Protein AF-A0A2D4ELE8-F1 (afdb_monomer_lite)

Secondary structure (DSSP, 8-state):
----PPPPP----------------------------TTTTTTGGG----PPP------------------------S---------------------------SSSSTTS----------PPPEEEE-GGGTTTEEEEEEEEEETTEEEEEEEEEE-SSS-B---EEEEPPBTT--EESS-----S-B-TT-EEEEEEEEES-S-B---SSTTEEEEEEE-SS-EEEEEEEPPGGGG--TT-

pLDDT: mean 73.47, std 23.77, range [30.75, 98.69]

Organism: Micrurus corallinus (NCBI:txid54390)

Foldseek 3Di:
DDDDDDDDDDDDDDDDDDDDDDDDDDDDDDDDDDDPPPPPVVVVVVVPDDDDDDDDDDDDDPDDDPDDDDDDDDDPPDPDDDDDDDDDDDDDDDDDDDDDDDDPPPPVVVPPDPPPPPPFDWDDWDWFDDCVQPVQWTKIWTWTADPNWTWIKIKIFRQHQDWKADKFKFKDAAAQQKTFPDTFDDPDTAHHGGMDIGITTIDRNHHHDQDVVRQKIWMWIDIPPGIDIGIDGHDPVSVDDPVD

Sequence (244 aa):
VVHKSLPPRTGSSESAES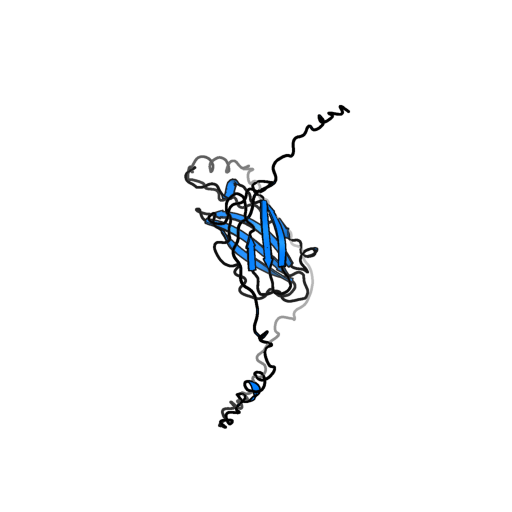PDAVSAGVPPSEQPAVIPTQGDLLGDLLNLDLGPPVSSPPIATSSVQMGAVDLLGGGLDSLMGGPSFAAPSAVMPSNLGGPVSGGLGDLFELAGGVSNLSVSHVAPKTVWLPAVKAKGLEISGTFSRRAGSLSMDITLSNKALQVMSDFAIQFNRNSFGLAPAAPLQVHTPLAPNQNVEISLPLNTVGSVMKMDPLNNLQVAVKNNIDVFYFSTLYPVYILFVEDG

Radius of gyration: 39.71 Å; chains: 1; bounding box: 105×74×115 Å

Structure (mmCIF, N/CA/C/O backbone):
data_AF-A0A2D4ELE8-F1
#
_entry.id   AF-A0A2D4ELE8-F1
#
loop_
_atom_site.group_PDB
_atom_site.id
_atom_site.type_symbol
_atom_site.label_atom_id
_atom_site.label_alt_id
_atom_site.label_comp_id
_atom_site.label_asym_id
_atom_site.label_entity_id
_atom_site.label_seq_id
_atom_site.pdbx_PDB_ins_code
_atom_site.Cartn_x
_atom_site.Cartn_y
_atom_site.Cartn_z
_atom_site.occupancy
_atom_site.B_iso_or_equiv
_atom_site.auth_seq_id
_atom_site.auth_comp_id
_atom_site.auth_asym_id
_atom_site.auth_atom_id
_atom_site.pdbx_PDB_model_num
ATOM 1 N N . VAL A 1 1 ? -1.221 36.815 -28.711 1.00 48.50 1 VAL A N 1
ATOM 2 C CA . VAL A 1 1 ? -2.461 36.037 -28.925 1.00 48.50 1 VAL A CA 1
ATOM 3 C C . VAL A 1 1 ? -2.670 35.917 -30.425 1.00 48.50 1 VAL A C 1
ATOM 5 O O . VAL A 1 1 ? -2.991 36.908 -31.063 1.00 48.50 1 VAL A O 1
ATOM 8 N N . VAL A 1 2 ? -2.356 34.759 -31.007 1.00 47.28 2 VAL A N 1
ATOM 9 C CA . VAL A 1 2 ? -2.495 34.512 -32.451 1.00 47.28 2 VAL A CA 1
ATOM 10 C C . VAL A 1 2 ? -3.728 33.634 -32.634 1.00 47.28 2 VAL A C 1
ATOM 12 O O . VAL A 1 2 ? -3.708 32.455 -32.290 1.00 47.28 2 VAL A O 1
ATOM 15 N N . HIS A 1 3 ? -4.820 34.237 -33.103 1.00 57.84 3 HIS A N 1
ATOM 16 C CA . HIS A 1 3 ? -6.072 33.547 -33.403 1.00 57.84 3 HIS A CA 1
ATOM 17 C C . HIS A 1 3 ? -5.910 32.780 -34.717 1.00 57.84 3 HIS A C 1
ATOM 19 O O . HIS A 1 3 ? -5.848 33.377 -35.789 1.00 57.84 3 HIS A O 1
ATOM 25 N N . LYS A 1 4 ? -5.818 31.453 -34.633 1.00 64.69 4 LYS A N 1
ATOM 26 C CA . LYS A 1 4 ? -5.796 30.569 -35.799 1.00 64.69 4 LYS A CA 1
ATOM 27 C C . LYS A 1 4 ? -7.236 30.157 -36.105 1.00 64.69 4 LYS A C 1
ATOM 29 O O . LYS A 1 4 ? -7.806 29.339 -35.389 1.00 64.69 4 LYS A O 1
ATOM 34 N N . SER A 1 5 ? -7.841 30.803 -37.101 1.00 69.31 5 SER A N 1
ATOM 35 C CA . SER A 1 5 ? -9.194 30.495 -37.568 1.00 69.31 5 SER A CA 1
ATOM 36 C C . SER A 1 5 ? -9.211 29.221 -38.421 1.00 69.31 5 SER A C 1
ATOM 38 O O . SER A 1 5 ? -8.249 28.899 -39.120 1.00 69.31 5 SER A O 1
ATOM 40 N N . LEU A 1 6 ? -10.316 28.481 -38.321 1.00 67.56 6 LEU A N 1
ATOM 41 C CA . LEU A 1 6 ? -10.626 27.288 -39.112 1.00 67.56 6 LEU A CA 1
ATOM 42 C C . LEU A 1 6 ? -11.185 27.687 -40.495 1.00 67.56 6 LEU A C 1
ATOM 44 O O . LEU A 1 6 ? -11.916 28.679 -40.570 1.00 67.56 6 LEU A O 1
ATOM 48 N N . PRO A 1 7 ? -10.931 26.918 -41.571 1.00 71.06 7 PRO A N 1
ATOM 49 C CA . PRO A 1 7 ? -11.615 27.104 -42.852 1.00 71.06 7 PRO A CA 1
ATOM 50 C C . PRO A 1 7 ? -13.075 26.594 -42.826 1.00 71.06 7 PRO A C 1
ATOM 52 O O . PRO A 1 7 ? -13.365 25.614 -42.132 1.00 71.06 7 PRO A O 1
ATOM 55 N N . PRO A 1 8 ? -13.993 27.214 -43.597 1.00 51.78 8 PRO A N 1
ATOM 56 C CA . PRO A 1 8 ? -15.399 26.821 -43.699 1.00 51.78 8 PRO A CA 1
ATOM 57 C C . PRO A 1 8 ? -15.651 25.648 -44.668 1.00 51.78 8 PRO A C 1
ATOM 59 O O . PRO A 1 8 ? -14.835 25.321 -45.525 1.00 51.78 8 PRO A O 1
ATOM 62 N N . ARG A 1 9 ? -16.824 25.027 -44.494 1.00 62.75 9 ARG A N 1
ATOM 63 C CA . ARG A 1 9 ? -17.329 23.804 -45.146 1.00 62.75 9 ARG A CA 1
ATOM 64 C C . ARG A 1 9 ? -17.823 24.052 -46.579 1.00 62.75 9 ARG A C 1
ATOM 66 O O . ARG A 1 9 ? -18.545 25.015 -46.807 1.00 62.75 9 ARG A O 1
ATOM 73 N N . THR A 1 10 ? -17.604 23.080 -47.461 1.00 48.38 10 THR A N 1
ATOM 74 C CA . THR A 1 10 ? -18.471 22.695 -48.596 1.00 48.38 10 THR A CA 1
ATOM 75 C C . THR A 1 10 ? -18.370 21.157 -48.669 1.00 48.38 10 THR A C 1
ATOM 77 O O . THR A 1 10 ? -17.287 20.617 -48.491 1.00 48.38 10 THR A O 1
ATOM 80 N N . GLY A 1 11 ? -19.399 20.314 -48.749 1.00 42.88 11 GLY A N 1
ATOM 81 C CA . GLY A 1 11 ? -20.777 20.442 -49.204 1.00 42.88 11 GLY A CA 1
ATOM 82 C C . GLY A 1 11 ? -20.957 19.417 -50.327 1.00 42.88 11 GLY A C 1
ATOM 83 O O . GLY A 1 11 ? -20.438 19.668 -51.406 1.00 42.88 11 GLY A O 1
ATOM 84 N N . SER A 1 12 ? -21.601 18.271 -50.061 1.00 42.22 12 SER A N 1
ATOM 85 C CA . SER A 1 12 ? -22.357 17.449 -51.034 1.00 42.22 12 SER A CA 1
ATOM 86 C C . SER A 1 12 ? -22.970 16.228 -50.340 1.00 42.22 12 SER A C 1
ATOM 88 O O . SER A 1 12 ? -22.308 15.229 -50.068 1.00 42.22 12 SER A O 1
ATOM 90 N N . SER A 1 13 ? -24.250 16.366 -50.022 1.00 48.88 13 SER A N 1
ATOM 91 C CA . SER A 1 13 ? -25.215 15.308 -49.752 1.00 48.88 13 SER A CA 1
ATOM 92 C C . SER A 1 13 ? -25.947 14.995 -51.055 1.00 48.88 13 SER A C 1
ATOM 94 O O . SER A 1 13 ? -26.624 15.887 -51.550 1.00 48.88 13 SER A O 1
ATOM 96 N N . GLU A 1 14 ? -25.854 13.775 -51.584 1.00 48.62 14 GLU A N 1
ATOM 97 C CA . GLU A 1 14 ? -26.868 13.212 -52.491 1.00 48.62 14 GLU A CA 1
ATOM 98 C C . GLU A 1 14 ? -26.604 11.719 -52.724 1.00 48.62 14 GLU A C 1
ATOM 100 O O . GLU A 1 14 ? -25.592 11.349 -53.315 1.00 48.62 14 GLU A O 1
ATOM 105 N N . SER A 1 15 ? -27.491 10.869 -52.199 1.00 44.53 15 SER A N 1
ATOM 106 C CA . SER A 1 15 ? -28.030 9.655 -52.839 1.00 44.53 15 SER A CA 1
ATOM 107 C C . SER A 1 15 ? -28.860 8.900 -51.802 1.00 44.53 15 SER A C 1
ATOM 109 O O . SER A 1 15 ? -28.343 8.150 -50.974 1.00 44.53 15 SER A O 1
ATOM 111 N N . ALA A 1 16 ? -30.161 9.169 -51.832 1.00 43.44 16 ALA A N 1
ATOM 112 C CA . ALA A 1 16 ? -31.187 8.264 -51.349 1.00 43.44 16 ALA A CA 1
ATOM 113 C C . ALA A 1 16 ? -31.660 7.385 -52.521 1.00 43.44 16 ALA A C 1
ATOM 115 O O . ALA A 1 16 ? -31.485 7.758 -53.677 1.00 43.44 16 ALA A O 1
ATOM 116 N N . GLU A 1 17 ? -32.335 6.291 -52.160 1.00 39.66 17 GLU A N 1
ATOM 117 C CA . GLU A 1 17 ? -33.334 5.566 -52.962 1.00 39.66 17 GLU A CA 1
ATOM 118 C C . GLU A 1 17 ? -32.861 4.357 -53.790 1.00 39.66 17 GLU A C 1
ATOM 120 O O . GLU A 1 17 ? -32.400 4.463 -54.922 1.00 39.66 17 GLU A O 1
ATOM 125 N N . SER A 1 18 ? -33.068 3.161 -53.223 1.00 35.75 18 SER A N 1
ATOM 126 C CA . SER A 1 18 ? -34.069 2.206 -53.742 1.00 35.75 18 SER A CA 1
ATOM 127 C C . SER A 1 18 ? -34.255 1.009 -52.792 1.00 35.75 18 SER A C 1
ATOM 129 O O . SER A 1 18 ? -33.330 0.214 -52.613 1.00 35.75 18 SER A O 1
ATOM 131 N N . PRO A 1 19 ? -35.449 0.847 -52.199 1.00 58.03 19 PRO A N 1
ATOM 132 C CA . PRO A 1 19 ? -36.064 -0.439 -51.896 1.00 58.03 19 PRO A CA 1
ATOM 133 C C . PRO A 1 19 ? -37.184 -0.771 -52.913 1.00 58.03 19 PRO A C 1
ATOM 135 O O . PRO A 1 19 ? -37.487 0.035 -53.787 1.00 58.03 19 PRO A O 1
ATOM 138 N N . ASP A 1 20 ? -37.793 -1.948 -52.728 1.00 43.78 20 ASP A N 1
ATOM 139 C CA . ASP A 1 20 ? -39.073 -2.457 -53.269 1.00 43.78 20 ASP A CA 1
ATOM 140 C C . ASP A 1 20 ? -39.100 -3.401 -54.491 1.00 43.78 20 ASP A C 1
ATOM 142 O O . ASP A 1 20 ? -38.726 -3.044 -55.605 1.00 43.78 20 ASP A O 1
ATOM 146 N N . ALA A 1 21 ? -39.638 -4.615 -54.262 1.00 39.81 21 ALA A N 1
ATOM 147 C CA . ALA A 1 21 ? -40.971 -5.050 -54.741 1.00 39.81 21 ALA A CA 1
ATOM 148 C C . ALA A 1 21 ? -41.226 -6.540 -54.350 1.00 39.81 21 ALA A C 1
ATOM 150 O O . ALA A 1 21 ? -40.535 -7.429 -54.838 1.00 39.81 21 ALA A O 1
ATOM 151 N N . VAL A 1 22 ? -41.995 -6.850 -53.291 1.00 37.84 22 VAL A N 1
ATOM 152 C CA . VAL A 1 22 ? -43.458 -7.140 -53.173 1.00 37.84 22 VAL A CA 1
ATOM 153 C C . VAL A 1 22 ? -43.968 -8.531 -53.614 1.00 37.84 22 VAL A C 1
ATOM 155 O O . VAL A 1 22 ? -43.832 -8.916 -54.768 1.00 37.84 22 VAL A O 1
ATOM 158 N N . SER A 1 23 ? -44.660 -9.231 -52.695 1.00 36.75 23 SER A N 1
ATOM 159 C CA . SER A 1 23 ? -46.064 -9.720 -52.813 1.00 36.75 23 SER A CA 1
ATOM 160 C C . SER A 1 23 ? -46.453 -10.440 -51.497 1.00 36.75 23 SER A C 1
ATOM 162 O O . SER A 1 23 ? -45.784 -11.394 -51.119 1.00 36.75 23 SER A O 1
ATOM 164 N N . ALA A 1 24 ? -47.298 -9.890 -50.613 1.00 38.16 24 ALA A N 1
ATOM 165 C CA . ALA A 1 24 ? -48.772 -9.785 -50.612 1.00 38.16 24 ALA A CA 1
ATOM 166 C C . ALA A 1 24 ? -49.479 -10.940 -49.853 1.00 38.16 24 ALA A C 1
ATOM 168 O O . ALA A 1 24 ? -49.415 -12.091 -50.272 1.00 38.16 24 ALA A O 1
ATOM 169 N N . GLY A 1 25 ? -50.207 -10.602 -48.770 1.00 30.75 25 GLY A N 1
ATOM 170 C CA . GLY A 1 25 ? -51.213 -11.465 -48.115 1.00 30.75 25 GLY A CA 1
ATOM 171 C C . GLY A 1 25 ? -51.348 -11.308 -46.584 1.00 30.75 25 GLY A C 1
ATOM 172 O O . GLY A 1 25 ? -50.526 -11.822 -45.841 1.00 30.75 25 GLY A O 1
ATOM 173 N N . VAL A 1 26 ? -52.405 -10.624 -46.125 1.00 33.16 26 VAL A N 1
ATOM 174 C CA . VAL A 1 26 ? -52.905 -10.407 -44.727 1.00 33.16 26 VAL A CA 1
ATOM 175 C C . VAL A 1 26 ? -54.057 -11.448 -44.478 1.00 33.16 26 VAL A C 1
ATOM 177 O O . VAL A 1 26 ? -54.517 -11.966 -45.499 1.00 33.16 26 VAL A O 1
ATOM 180 N N . PRO A 1 27 ? -54.646 -11.751 -43.275 1.00 47.12 27 PRO A N 1
ATOM 181 C CA . PRO A 1 27 ? -54.515 -11.137 -41.942 1.00 47.12 27 PRO A CA 1
ATOM 182 C C . PRO A 1 27 ? -54.590 -12.172 -40.742 1.00 47.12 27 PRO A C 1
ATOM 184 O O . PRO A 1 27 ? -54.139 -13.295 -40.952 1.00 47.12 27 PRO A O 1
ATOM 187 N N . PRO A 1 28 ? -55.029 -11.869 -39.482 1.00 55.06 28 PRO A N 1
ATOM 188 C CA . PRO A 1 28 ? -54.344 -12.319 -38.251 1.00 55.06 28 PRO A CA 1
ATOM 189 C C . PRO A 1 28 ? -55.156 -13.285 -37.347 1.00 55.06 28 PRO A C 1
ATOM 191 O O . PRO A 1 28 ? -56.377 -13.365 -37.447 1.00 55.06 28 PRO A O 1
ATOM 194 N N . SER A 1 29 ? -54.505 -13.951 -36.381 1.00 35.88 29 SER A N 1
ATOM 195 C CA . SER A 1 29 ? -55.206 -14.614 -35.262 1.00 35.88 29 SER A CA 1
ATOM 196 C C . SER A 1 29 ? -54.331 -14.817 -34.009 1.00 35.88 29 SER A C 1
ATOM 198 O O . SER A 1 29 ? -53.361 -15.566 -34.037 1.00 35.88 29 SER A O 1
ATOM 200 N N . GLU A 1 30 ? -54.736 -14.125 -32.938 1.00 37.88 30 GLU A N 1
ATOM 201 C CA . GLU A 1 30 ? -54.833 -14.542 -31.522 1.00 37.88 30 GLU A CA 1
ATOM 202 C C . GLU A 1 30 ? -53.649 -15.128 -30.698 1.00 37.88 30 GLU A C 1
ATOM 204 O O . GLU A 1 30 ? -53.264 -16.280 -30.853 1.00 37.88 30 GLU A O 1
ATOM 209 N N . GLN A 1 31 ? -53.293 -14.346 -29.650 1.00 39.34 31 GLN A N 1
ATOM 210 C CA . GLN A 1 31 ? -53.084 -14.718 -28.220 1.00 39.34 31 GLN A CA 1
ATOM 211 C C . GLN A 1 31 ? -51.740 -15.328 -27.723 1.00 39.34 31 GLN A C 1
ATOM 213 O O . GLN A 1 31 ? -51.038 -15.995 -28.470 1.00 39.34 31 GLN A O 1
ATOM 218 N N . PRO A 1 32 ? -51.396 -15.194 -26.414 1.00 49.94 32 PRO A N 1
ATOM 219 C CA . PRO A 1 32 ? -51.243 -13.952 -25.641 1.00 49.94 32 PRO A CA 1
ATOM 220 C C . PRO A 1 32 ? -49.951 -13.923 -24.775 1.00 49.94 32 PRO A C 1
ATOM 222 O O . PRO A 1 32 ? -49.261 -14.920 -24.578 1.00 49.94 32 PRO A O 1
ATOM 225 N N . ALA A 1 33 ? -49.654 -12.749 -24.209 1.00 48.28 33 ALA A N 1
ATOM 226 C CA . ALA A 1 33 ? -48.603 -12.5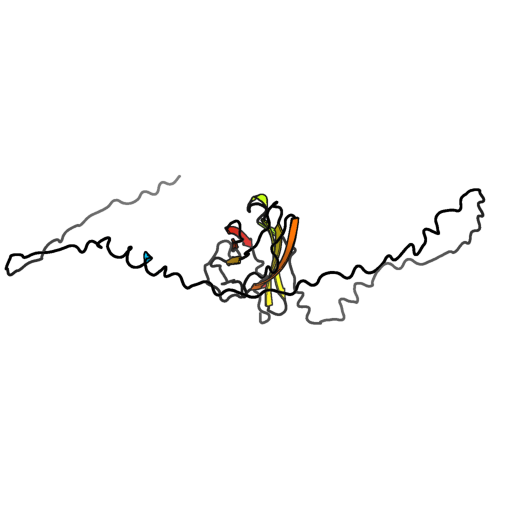18 -23.218 1.00 48.28 33 ALA A CA 1
ATOM 227 C C . ALA A 1 33 ? -48.714 -13.467 -22.006 1.00 48.28 33 ALA A C 1
ATOM 229 O O . ALA A 1 33 ? -49.738 -13.498 -21.322 1.00 48.28 33 ALA A O 1
ATOM 230 N N . VAL A 1 34 ? -47.637 -14.201 -21.710 1.00 45.75 34 VAL A N 1
ATOM 231 C CA . VAL A 1 34 ? -47.550 -15.069 -20.528 1.00 45.75 34 VAL A CA 1
ATOM 232 C C . VAL A 1 34 ? -47.150 -14.221 -19.323 1.00 45.75 34 VAL A C 1
ATOM 234 O O . VAL A 1 34 ? -45.979 -13.986 -19.036 1.00 45.75 34 VAL A O 1
ATOM 237 N N . ILE A 1 35 ? -48.176 -13.724 -18.643 1.00 54.28 35 ILE A N 1
ATOM 238 C CA . ILE A 1 35 ? -48.123 -13.223 -17.271 1.00 54.28 35 ILE A CA 1
ATOM 239 C C . ILE A 1 35 ? -47.762 -14.417 -16.366 1.00 54.28 35 ILE A C 1
ATOM 241 O O . ILE A 1 35 ? -48.475 -15.421 -16.427 1.00 54.28 35 ILE A O 1
ATOM 245 N N . PRO A 1 36 ? -46.717 -14.364 -15.516 1.00 45.84 36 PRO A N 1
ATOM 246 C CA . PRO A 1 36 ? -46.538 -15.378 -14.486 1.00 45.84 36 PRO A CA 1
ATOM 247 C C . PRO A 1 36 ? -47.704 -15.278 -13.496 1.00 45.84 36 PRO A C 1
ATOM 249 O O . PRO A 1 36 ? -47.854 -14.302 -12.760 1.00 45.84 36 PRO A O 1
ATOM 252 N N . THR A 1 37 ? -48.571 -16.284 -13.524 1.00 52.69 37 THR A N 1
ATOM 253 C CA . THR A 1 37 ? -49.661 -16.467 -12.570 1.00 52.69 37 THR A CA 1
ATOM 254 C C . THR A 1 37 ? -49.082 -16.648 -11.169 1.00 52.69 37 THR A C 1
ATOM 256 O O . THR A 1 37 ? -48.261 -17.539 -10.953 1.00 52.69 37 THR A O 1
ATOM 259 N N . GLN A 1 38 ? -49.525 -15.823 -10.216 1.00 55.62 38 GLN A N 1
ATOM 260 C CA . GLN A 1 38 ? -49.227 -15.896 -8.777 1.00 55.62 38 GLN A CA 1
ATOM 261 C C . GLN A 1 38 ? -49.819 -17.162 -8.113 1.00 55.62 38 GLN A C 1
ATOM 263 O O . GLN A 1 38 ? -50.612 -17.075 -7.181 1.00 55.62 38 GLN A O 1
ATOM 268 N N . GLY A 1 39 ? -49.458 -18.344 -8.609 1.00 58.44 39 GLY A N 1
ATOM 269 C CA . GLY A 1 39 ? -49.900 -19.642 -8.089 1.00 58.44 39 GLY A CA 1
ATOM 270 C C . GLY A 1 39 ? -48.772 -20.524 -7.553 1.00 58.44 39 GLY A C 1
ATOM 271 O O . GLY A 1 39 ? -49.055 -21.484 -6.848 1.00 58.44 39 GLY A O 1
ATOM 272 N N . ASP A 1 40 ? -47.510 -20.188 -7.830 1.00 56.00 40 ASP A N 1
ATOM 273 C CA . ASP A 1 40 ? -46.367 -21.082 -7.567 1.00 56.00 40 ASP A CA 1
ATOM 274 C C . ASP A 1 40 ? -45.652 -20.817 -6.226 1.00 56.00 40 ASP A C 1
ATOM 276 O O . ASP A 1 40 ? -44.754 -21.543 -5.820 1.00 56.00 40 ASP A O 1
ATOM 280 N N . LEU A 1 41 ? -46.073 -19.787 -5.484 1.00 59.50 41 LEU A N 1
ATOM 281 C CA . LEU A 1 41 ? -45.493 -19.422 -4.180 1.00 59.50 41 LEU A CA 1
ATOM 282 C C . LEU A 1 41 ? -46.182 -20.103 -2.985 1.00 59.50 41 LEU A C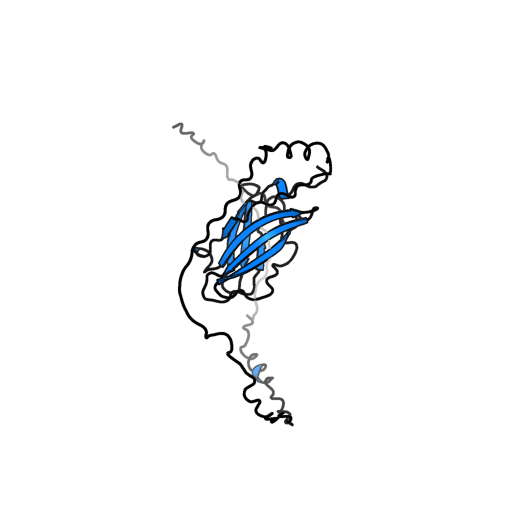 1
ATOM 284 O O . LEU A 1 41 ? -45.732 -19.959 -1.853 1.00 59.50 41 LEU A O 1
ATOM 288 N N . LEU A 1 42 ? -47.274 -20.838 -3.216 1.00 55.88 42 LEU A N 1
ATOM 289 C CA . LEU A 1 42 ? -47.981 -21.594 -2.172 1.00 55.88 42 LEU A CA 1
ATOM 290 C C . LEU A 1 42 ? -47.611 -23.085 -2.160 1.00 55.88 42 LEU A C 1
ATOM 292 O O . LEU A 1 42 ? -47.902 -23.768 -1.183 1.00 55.88 42 LEU A O 1
ATOM 296 N N . GLY A 1 43 ? -46.947 -23.578 -3.212 1.00 57.88 43 GLY A N 1
ATOM 297 C CA . GLY A 1 43 ? -46.392 -24.935 -3.263 1.00 57.88 43 GLY A CA 1
ATOM 298 C C . GLY A 1 43 ? -45.064 -25.070 -2.511 1.00 57.88 43 GLY A C 1
ATOM 299 O O . GLY A 1 43 ? -44.800 -26.114 -1.924 1.00 57.88 43 GLY A O 1
ATOM 300 N N . ASP A 1 44 ? -44.270 -23.997 -2.452 1.00 57.94 44 ASP A N 1
ATOM 301 C CA . ASP A 1 44 ? -42.960 -23.991 -1.781 1.00 57.94 44 ASP A CA 1
ATOM 302 C C . ASP A 1 44 ? -43.069 -23.834 -0.247 1.00 57.94 44 ASP A C 1
ATOM 304 O O . ASP A 1 44 ? -42.212 -24.276 0.512 1.00 57.94 44 ASP A O 1
ATOM 308 N N . LEU A 1 45 ? -44.186 -23.286 0.247 1.00 56.84 45 LEU A N 1
ATOM 309 C CA . LEU A 1 45 ? -44.454 -23.117 1.684 1.00 56.84 45 LEU A CA 1
ATOM 310 C C . LEU A 1 45 ? -45.029 -24.371 2.369 1.00 56.84 45 LEU A C 1
ATOM 312 O O . LEU A 1 45 ? -45.152 -24.394 3.592 1.00 56.84 45 LEU A O 1
ATOM 316 N N . LEU A 1 46 ? -45.366 -25.415 1.605 1.00 56.84 46 LEU A N 1
ATOM 317 C CA . LEU A 1 46 ? -45.839 -26.708 2.120 1.00 56.84 46 LEU A CA 1
ATOM 318 C C . LEU A 1 46 ? -44.746 -27.782 2.145 1.00 56.84 46 LEU A C 1
ATOM 320 O O . LEU A 1 46 ? -44.974 -28.866 2.671 1.00 56.84 46 LEU A O 1
ATOM 324 N N . ASN A 1 47 ? -43.547 -27.457 1.652 1.00 56.09 47 ASN A N 1
ATOM 325 C CA . ASN A 1 47 ? -42.348 -28.266 1.858 1.00 56.09 47 ASN A CA 1
ATOM 326 C C . ASN A 1 47 ? -41.569 -27.848 3.119 1.00 56.09 47 ASN A C 1
ATOM 328 O O . ASN A 1 47 ? -40.485 -28.361 3.392 1.00 56.09 47 ASN A O 1
ATOM 332 N N . LEU A 1 48 ? -42.166 -26.968 3.933 1.00 58.25 48 LEU A N 1
ATOM 333 C CA . LEU A 1 48 ? -41.831 -26.773 5.340 1.00 58.25 48 LEU A CA 1
ATOM 334 C C . LEU A 1 48 ? -42.428 -27.919 6.181 1.00 58.25 48 LEU A C 1
ATOM 336 O O . LEU A 1 48 ? -43.094 -27.688 7.191 1.00 58.25 48 LEU A O 1
ATOM 340 N N . ASP A 1 49 ? -42.241 -29.158 5.715 1.00 52.66 49 ASP A N 1
ATOM 341 C CA . ASP A 1 49 ? -42.689 -30.343 6.430 1.00 52.66 49 ASP A CA 1
ATOM 342 C C . ASP A 1 49 ? -41.745 -30.623 7.598 1.00 52.66 49 ASP A C 1
ATOM 344 O O . ASP A 1 49 ? -40.520 -30.742 7.488 1.00 52.66 49 ASP A O 1
ATOM 348 N N . LEU A 1 50 ? -42.388 -30.644 8.751 1.00 57.62 50 LEU A N 1
ATOM 349 C CA . LEU A 1 50 ? -41.855 -30.678 10.089 1.00 57.62 50 LEU A CA 1
ATOM 350 C C . LEU A 1 50 ? -41.460 -32.117 10.412 1.00 57.62 50 LEU A C 1
ATOM 352 O O . LEU A 1 50 ? -42.264 -32.908 10.904 1.00 57.62 50 LEU A O 1
ATOM 356 N N . GLY A 1 51 ? -40.191 -32.447 10.178 1.00 49.59 51 GLY A N 1
ATOM 357 C CA . GLY A 1 51 ? -39.599 -33.665 10.721 1.00 49.59 51 GLY A CA 1
ATOM 358 C C . GLY A 1 51 ? -39.664 -33.661 12.262 1.00 49.59 51 GLY A C 1
ATOM 359 O O . GLY A 1 51 ? -39.332 -32.647 12.882 1.00 49.59 51 GLY A O 1
ATOM 360 N N . PRO A 1 52 ? -40.095 -34.760 12.907 1.00 56.88 52 PRO A N 1
ATOM 361 C CA . PRO A 1 52 ? -40.295 -34.809 14.354 1.00 56.88 52 PRO A CA 1
ATOM 362 C C . PRO A 1 52 ? -38.978 -34.655 15.141 1.00 56.88 52 PRO A C 1
ATOM 364 O O . PRO A 1 52 ? -37.917 -35.072 14.667 1.00 56.88 52 PRO A O 1
ATOM 367 N N . PRO A 1 53 ? -39.025 -34.110 16.375 1.00 48.16 53 PRO A N 1
ATOM 368 C CA . PRO A 1 53 ? -37.848 -33.974 17.221 1.00 48.16 53 PRO A CA 1
ATOM 369 C C . PRO A 1 53 ? -37.422 -35.351 17.735 1.00 48.16 53 PRO A C 1
ATOM 371 O O . PRO A 1 53 ? -38.160 -36.013 18.468 1.00 48.16 53 PRO A O 1
ATOM 374 N N . VAL A 1 54 ? -36.208 -35.783 17.394 1.00 52.69 54 VAL A N 1
ATOM 375 C CA . VAL A 1 54 ? -35.591 -36.926 18.072 1.00 52.69 54 VAL A CA 1
ATOM 376 C C . VAL A 1 54 ? -35.058 -36.470 19.426 1.00 52.69 54 VAL A C 1
ATOM 378 O O . VAL A 1 54 ? -34.176 -35.623 19.544 1.00 52.69 54 VAL A O 1
ATOM 381 N N . SER A 1 55 ? -35.685 -37.016 20.459 1.00 41.41 55 SER A N 1
ATOM 382 C CA . SER A 1 55 ? -35.421 -36.763 21.865 1.00 41.41 55 SER A CA 1
ATOM 383 C C . SER A 1 55 ? -34.370 -37.737 22.414 1.00 41.41 55 SER A C 1
ATOM 385 O O . SER A 1 55 ? -34.531 -38.949 22.280 1.00 41.41 55 SER A O 1
ATOM 387 N N . SER A 1 56 ? -33.403 -37.174 23.155 1.00 42.81 56 SER A N 1
ATOM 388 C CA . SER A 1 56 ? -32.671 -37.742 24.314 1.00 42.81 56 SER A CA 1
ATOM 389 C C . SER A 1 56 ? -31.528 -38.761 24.078 1.00 42.81 56 SER A C 1
ATOM 391 O O . SER A 1 56 ? -31.530 -39.426 23.045 1.00 42.81 56 SER A O 1
ATOM 393 N N . PRO A 1 57 ? -30.565 -38.937 25.027 1.00 51.47 57 PRO A N 1
ATOM 394 C CA . PRO A 1 57 ? -30.491 -38.404 26.403 1.00 51.47 57 PRO A CA 1
ATOM 395 C C . PRO A 1 57 ? -29.199 -37.622 26.789 1.00 51.47 57 PRO A C 1
ATOM 397 O O . PRO A 1 57 ? -28.218 -37.624 26.047 1.00 51.47 57 PRO A O 1
ATOM 400 N N . PRO A 1 58 ? -29.206 -36.940 27.961 1.00 53.69 58 PRO A N 1
ATOM 401 C CA . PRO A 1 58 ? -28.102 -36.138 28.509 1.00 53.69 58 PRO A CA 1
ATOM 402 C C . PRO A 1 58 ? -27.202 -36.935 29.486 1.00 53.69 58 PRO A C 1
ATOM 404 O O . PRO A 1 58 ? -27.467 -38.107 29.737 1.00 53.69 58 PRO A O 1
ATOM 407 N N . ILE A 1 59 ? -26.231 -36.233 30.110 1.00 39.78 59 ILE A N 1
ATOM 408 C CA . ILE A 1 59 ? -25.281 -36.626 31.192 1.00 39.78 59 ILE A CA 1
ATOM 409 C C . ILE A 1 59 ? -23.877 -36.921 30.608 1.00 39.78 59 ILE A C 1
ATOM 411 O O . ILE A 1 59 ? -23.708 -37.826 29.809 1.00 39.78 59 ILE A O 1
ATOM 415 N N . ALA A 1 60 ? -22.828 -36.139 30.894 1.00 41.81 60 ALA A N 1
ATOM 416 C CA . ALA A 1 60 ? -22.281 -35.955 32.234 1.00 41.81 60 ALA A CA 1
ATOM 417 C C . ALA A 1 60 ? -21.904 -34.509 32.591 1.00 41.81 60 ALA A C 1
ATOM 419 O O . ALA A 1 60 ? -21.081 -33.851 31.961 1.00 41.81 60 ALA A O 1
ATOM 420 N N . THR A 1 61 ? -22.485 -34.078 33.704 1.00 40.16 61 THR A N 1
ATOM 421 C CA . THR A 1 61 ? -21.950 -33.084 34.624 1.00 40.16 61 THR A CA 1
ATOM 422 C C . THR A 1 61 ? -20.726 -33.664 35.331 1.00 40.16 61 THR A C 1
ATOM 424 O O . THR A 1 61 ? -20.856 -34.626 36.088 1.00 40.16 61 THR A O 1
ATOM 427 N N . SER A 1 62 ? -19.555 -33.059 35.162 1.00 36.28 62 SER A N 1
ATOM 428 C CA . SER A 1 62 ? -18.459 -33.240 36.116 1.00 36.28 62 SER A CA 1
ATOM 429 C C . SER A 1 62 ? -18.683 -32.276 37.276 1.00 36.28 62 SER A C 1
ATOM 431 O O . SER A 1 62 ? -18.259 -31.123 37.250 1.00 36.28 62 SER A O 1
ATOM 433 N N . SER A 1 63 ? -19.426 -32.741 38.274 1.00 40.41 63 SER A N 1
ATOM 434 C CA . SER A 1 63 ? -19.535 -32.112 39.583 1.00 40.41 63 SER A CA 1
ATOM 435 C C . SER A 1 63 ? -18.277 -32.393 40.408 1.00 40.41 63 SER A C 1
ATOM 437 O O . SER A 1 63 ? -17.930 -33.550 40.607 1.00 40.41 63 SER A O 1
ATOM 439 N N . VAL A 1 64 ? -17.691 -31.320 40.945 1.00 47.03 64 VAL A N 1
ATOM 440 C CA . VAL A 1 64 ? -17.000 -31.240 42.244 1.00 47.03 64 VAL A CA 1
ATOM 441 C C . VAL A 1 64 ? -15.818 -32.195 42.471 1.00 47.03 64 VAL A C 1
ATOM 443 O O . VAL A 1 64 ? -15.989 -33.353 42.831 1.00 47.03 64 VAL A O 1
ATOM 446 N N . GLN A 1 65 ? -14.616 -31.618 42.537 1.00 40.84 65 GLN A N 1
ATOM 447 C CA . GLN A 1 65 ? -13.782 -31.869 43.710 1.00 40.84 65 GLN A CA 1
ATOM 448 C C . GLN A 1 65 ? -13.256 -30.544 44.263 1.00 40.84 65 GLN A C 1
ATOM 450 O O . GLN A 1 65 ? -12.321 -29.935 43.752 1.00 40.84 65 GLN A O 1
ATOM 455 N N . MET A 1 66 ? -13.927 -30.113 45.329 1.00 50.22 66 MET A N 1
ATOM 456 C CA . MET A 1 66 ? -13.419 -29.202 46.341 1.00 50.22 66 MET A CA 1
ATOM 457 C C . MET A 1 66 ? -12.160 -29.850 46.937 1.00 50.22 66 MET A C 1
ATOM 459 O O . MET A 1 66 ? -12.247 -30.729 47.793 1.00 50.22 66 MET A O 1
ATOM 463 N N . GLY A 1 67 ? -10.995 -29.492 46.404 1.00 44.94 67 GLY A N 1
ATOM 464 C CA . GLY A 1 67 ? -9.698 -29.811 46.983 1.00 44.94 67 GLY A CA 1
ATOM 465 C C . GLY A 1 67 ? -9.337 -28.733 47.993 1.00 44.94 67 GLY A C 1
ATOM 466 O O . GLY A 1 67 ? -9.339 -27.553 47.653 1.00 44.94 67 GLY A O 1
ATOM 467 N N . ALA A 1 68 ? -9.100 -29.167 49.227 1.00 50.78 68 ALA A N 1
ATOM 468 C CA . ALA A 1 68 ? -8.718 -28.374 50.383 1.00 50.78 68 ALA A CA 1
ATOM 469 C C . ALA A 1 68 ? -7.722 -27.247 50.040 1.00 50.78 68 ALA A C 1
ATOM 471 O O . ALA A 1 68 ? -6.786 -27.440 49.273 1.00 50.78 68 ALA A O 1
ATOM 472 N N . VAL A 1 69 ? -7.975 -26.022 50.501 1.00 56.78 69 VAL A N 1
ATOM 473 C CA . VAL A 1 69 ? -7.277 -25.473 51.676 1.00 56.78 69 VAL A CA 1
ATOM 474 C C . VAL A 1 69 ? -5.785 -25.826 51.639 1.00 56.78 69 VAL A C 1
ATOM 476 O O . VAL A 1 69 ? -5.377 -26.816 52.238 1.00 56.78 69 VAL A O 1
ATOM 479 N N . ASP A 1 70 ? -4.982 -25.006 50.959 1.00 62.94 70 ASP A N 1
ATOM 480 C CA . ASP A 1 70 ? -3.587 -24.842 51.356 1.00 62.94 70 ASP A CA 1
ATOM 481 C C . ASP A 1 70 ? -3.383 -23.418 51.858 1.00 62.94 70 ASP A C 1
ATOM 483 O O . ASP A 1 70 ? -3.836 -22.421 51.292 1.00 62.94 70 ASP A O 1
ATOM 487 N N . LEU A 1 71 ? -2.796 -23.401 53.034 1.00 57.28 71 LEU A N 1
ATOM 488 C CA . LEU A 1 71 ? -2.861 -22.416 54.075 1.00 57.28 71 LEU A CA 1
ATOM 489 C C . LEU A 1 71 ? -1.421 -21.960 54.262 1.00 57.28 71 LEU A C 1
ATOM 491 O O . LEU A 1 71 ? -0.610 -22.706 54.794 1.00 57.28 71 LEU A O 1
ATOM 495 N N . LEU A 1 72 ? -1.137 -20.709 53.903 1.00 61.50 72 LEU A N 1
ATOM 496 C CA . LEU A 1 72 ? -0.056 -19.940 54.528 1.00 61.50 72 LEU A CA 1
ATOM 497 C C . LEU A 1 72 ? 1.346 -20.585 54.428 1.00 61.50 72 LEU A C 1
ATOM 499 O O . LEU A 1 72 ? 1.941 -20.968 55.432 1.00 61.50 72 LEU A O 1
ATOM 503 N N . GLY A 1 73 ? 1.922 -20.616 53.226 1.00 55.09 73 GLY A N 1
ATOM 504 C CA . GLY A 1 73 ? 3.357 -20.853 53.032 1.00 55.09 73 GLY A CA 1
ATOM 505 C C . GLY A 1 73 ? 4.095 -19.526 52.861 1.00 55.09 73 GLY A C 1
ATOM 506 O O . GLY A 1 73 ? 3.991 -18.915 51.804 1.00 55.09 73 GLY A O 1
ATOM 507 N N . GLY A 1 74 ? 4.767 -19.065 53.921 1.00 58.72 74 GLY A N 1
ATOM 508 C CA . GLY A 1 74 ? 5.426 -17.757 54.052 1.00 58.72 74 GLY A CA 1
ATOM 509 C C . GLY A 1 74 ? 6.487 -17.399 52.995 1.00 58.72 74 GLY A C 1
ATOM 510 O O . GLY A 1 74 ? 6.821 -18.171 52.113 1.00 58.72 74 GLY A O 1
ATOM 511 N N . GLY A 1 75 ? 7.088 -16.216 53.024 1.00 57.41 75 GLY A N 1
ATOM 512 C CA . GLY A 1 75 ? 7.082 -15.195 54.050 1.00 57.41 75 GLY A CA 1
ATOM 513 C C . GLY A 1 75 ? 7.627 -13.889 53.479 1.00 57.41 75 GLY A C 1
ATOM 514 O O . GLY A 1 75 ? 8.507 -13.863 52.622 1.00 57.41 75 GLY A O 1
ATOM 515 N N . LEU A 1 76 ? 7.046 -12.804 53.976 1.00 58.94 76 LEU A N 1
ATOM 516 C CA . LEU A 1 76 ? 7.493 -11.425 53.824 1.00 58.94 76 LEU A CA 1
ATOM 517 C C . LEU A 1 76 ? 8.689 -11.174 54.758 1.00 58.94 76 LEU A C 1
ATOM 519 O O . LEU A 1 76 ? 8.542 -10.503 55.775 1.00 58.94 76 LEU A O 1
ATOM 523 N N . ASP A 1 77 ? 9.857 -11.728 54.436 1.00 63.94 77 ASP A N 1
ATOM 524 C CA . ASP A 1 77 ? 11.095 -11.505 55.196 1.00 63.94 77 ASP A CA 1
ATOM 525 C C . ASP A 1 77 ? 12.186 -10.931 54.287 1.00 63.94 77 ASP A C 1
ATOM 527 O O . ASP A 1 77 ? 12.873 -11.657 53.575 1.00 63.94 77 ASP A O 1
ATOM 531 N N . SER A 1 78 ? 12.266 -9.599 54.235 1.00 57.25 78 SER A N 1
ATOM 532 C CA . SER A 1 78 ? 13.500 -8.811 54.012 1.00 57.25 78 SER A CA 1
ATOM 533 C C . SER A 1 78 ? 13.193 -7.306 54.011 1.00 57.25 78 SER A C 1
ATOM 535 O O . SER A 1 78 ? 13.725 -6.535 53.214 1.00 57.25 78 SER A O 1
ATOM 537 N N . LEU A 1 79 ? 12.298 -6.865 54.900 1.00 53.12 79 LEU A N 1
ATOM 538 C CA . LEU A 1 79 ? 11.935 -5.455 55.035 1.00 53.12 79 LEU A CA 1
ATOM 539 C C . LEU A 1 79 ? 11.947 -5.014 56.503 1.00 53.12 79 LEU A C 1
ATOM 541 O O . LEU A 1 79 ? 10.931 -4.569 57.023 1.00 53.12 79 LEU A O 1
ATOM 545 N N . MET A 1 80 ? 13.092 -5.136 57.184 1.00 45.00 80 MET A N 1
ATOM 546 C CA . MET A 1 80 ? 13.353 -4.364 58.406 1.00 45.00 80 MET A CA 1
ATOM 547 C C . MET A 1 80 ? 14.833 -4.398 58.806 1.00 45.00 80 MET A C 1
ATOM 549 O O . MET A 1 80 ? 15.371 -5.448 59.136 1.00 45.00 80 MET A O 1
ATOM 553 N N . GLY A 1 81 ? 15.473 -3.232 58.853 1.00 42.06 81 GLY A N 1
ATOM 554 C CA . GLY A 1 81 ? 16.794 -3.075 59.462 1.00 42.06 81 GLY A CA 1
ATOM 555 C C . GLY A 1 81 ? 17.400 -1.708 59.165 1.00 42.06 81 GLY A C 1
ATOM 556 O O . GLY A 1 81 ? 18.259 -1.598 58.302 1.00 42.06 81 GLY A O 1
ATOM 557 N N . GLY A 1 82 ? 16.893 -0.661 59.826 1.00 41.38 82 GLY A N 1
ATOM 558 C CA . GLY A 1 82 ? 17.413 0.713 59.742 1.00 41.38 82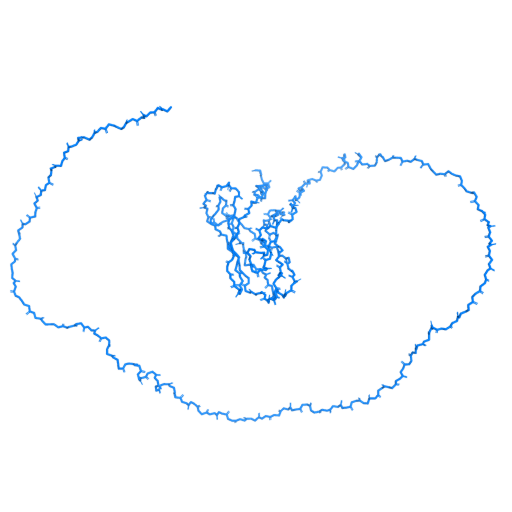 GLY A CA 1
ATOM 559 C C . GLY A 1 82 ? 18.761 0.917 60.469 1.00 41.38 82 GLY A C 1
ATOM 560 O O . GLY A 1 82 ? 19.544 -0.015 60.596 1.00 41.38 82 GLY A O 1
ATOM 561 N N . PRO A 1 83 ? 19.038 2.115 61.012 1.00 51.16 83 PRO A N 1
ATOM 562 C CA . PRO A 1 83 ? 19.578 3.236 60.244 1.00 51.16 83 PRO A CA 1
ATOM 563 C C . PRO A 1 83 ? 20.931 3.772 60.785 1.00 51.16 83 PRO A C 1
ATOM 565 O O . PRO A 1 83 ? 21.223 3.677 61.969 1.00 51.16 83 PRO A O 1
ATOM 568 N N . SER A 1 84 ? 21.642 4.509 59.917 1.00 42.16 84 SER A N 1
ATOM 569 C CA . SER A 1 84 ? 22.393 5.747 60.226 1.00 42.16 84 SER A CA 1
ATOM 570 C C . SER A 1 84 ? 23.884 5.726 60.672 1.00 42.16 84 SER A C 1
ATOM 572 O O . SER A 1 84 ? 24.311 4.940 61.509 1.00 42.16 84 SER A O 1
ATOM 574 N N . PHE A 1 85 ? 24.595 6.751 60.157 1.00 35.31 85 PHE A N 1
ATOM 575 C CA . PHE A 1 85 ? 25.831 7.440 60.611 1.00 35.31 85 PHE A CA 1
ATOM 576 C C . PHE A 1 85 ? 27.246 7.021 60.109 1.00 35.31 85 PHE A C 1
ATOM 578 O O . PHE A 1 85 ? 27.893 6.133 60.642 1.00 35.31 85 PHE A O 1
ATOM 585 N N . ALA A 1 86 ? 27.737 7.825 59.144 1.00 41.22 86 ALA A N 1
ATOM 586 C CA . ALA A 1 86 ? 29.035 8.535 59.061 1.00 41.22 86 ALA A CA 1
ATOM 587 C C . ALA A 1 86 ? 30.406 7.806 59.132 1.00 41.22 86 ALA A C 1
ATOM 589 O O . ALA A 1 86 ? 30.825 7.376 60.198 1.00 41.22 86 ALA A O 1
ATOM 590 N N . ALA A 1 87 ? 31.185 7.898 58.034 1.00 44.66 87 ALA A N 1
ATOM 591 C CA . ALA A 1 87 ? 32.597 8.354 57.980 1.00 44.66 87 ALA A CA 1
ATOM 592 C C . ALA A 1 87 ? 33.130 8.373 56.520 1.00 44.66 87 ALA A C 1
ATOM 594 O O . ALA A 1 87 ? 32.811 7.454 55.764 1.00 44.66 87 ALA A O 1
ATOM 595 N N . PRO A 1 88 ? 33.958 9.354 56.095 1.00 47.03 88 PRO A N 1
ATOM 596 C CA . PRO A 1 88 ? 34.701 9.281 54.839 1.00 47.03 88 PRO A CA 1
ATOM 597 C C . PRO A 1 88 ? 36.135 8.777 55.084 1.00 47.03 88 PRO A C 1
ATOM 599 O O . PRO A 1 88 ? 36.834 9.285 55.957 1.00 47.03 88 PRO A O 1
ATOM 602 N N . SER A 1 89 ? 36.613 7.839 54.264 1.00 37.59 89 SER A N 1
ATOM 603 C CA . SER A 1 89 ? 38.045 7.539 54.146 1.00 37.59 89 SER A CA 1
ATOM 604 C C . SER A 1 89 ? 38.478 7.705 52.698 1.00 37.59 89 SER A C 1
ATOM 606 O O . SER A 1 89 ? 38.118 6.920 51.824 1.00 37.59 89 SER A O 1
ATOM 608 N N . ALA A 1 90 ? 39.255 8.760 52.467 1.00 46.59 90 ALA A N 1
ATOM 609 C CA . ALA A 1 90 ? 39.999 8.993 51.246 1.00 46.59 90 ALA A CA 1
ATOM 610 C C . ALA A 1 90 ? 41.283 8.154 51.258 1.00 46.59 90 ALA A C 1
ATOM 612 O O . ALA A 1 90 ? 42.097 8.288 52.169 1.00 46.59 90 ALA A O 1
ATOM 613 N N . VAL A 1 91 ? 41.485 7.351 50.215 1.00 39.72 91 VAL A N 1
ATOM 614 C CA . VAL A 1 91 ? 42.799 6.854 49.793 1.00 39.72 91 VAL A CA 1
ATOM 615 C C . VAL A 1 91 ? 42.832 6.840 48.264 1.00 39.72 91 VAL A C 1
ATOM 617 O O . VAL A 1 91 ? 42.039 6.167 47.613 1.00 39.72 91 VAL A O 1
ATOM 620 N N . MET A 1 92 ? 43.728 7.651 47.702 1.00 46.47 92 MET A N 1
ATOM 621 C CA . MET A 1 92 ? 44.092 7.656 46.281 1.00 46.47 92 MET A CA 1
ATOM 622 C C . MET A 1 92 ? 44.810 6.345 45.930 1.00 46.47 92 MET A C 1
ATOM 624 O O . MET A 1 92 ? 45.474 5.758 46.788 1.00 46.47 92 MET A O 1
ATOM 628 N N . PRO A 1 93 ? 44.806 5.956 44.649 1.00 49.88 93 PRO A N 1
ATOM 629 C CA . PRO A 1 93 ? 46.101 5.928 43.984 1.00 49.88 93 PRO A CA 1
ATOM 630 C C . PRO A 1 93 ? 46.081 6.559 42.591 1.00 49.88 93 PRO A C 1
ATOM 632 O O . PRO A 1 93 ? 45.159 6.400 41.794 1.00 49.88 93 PRO A O 1
ATOM 635 N N . SER A 1 94 ? 47.178 7.254 42.314 1.00 48.59 94 SER A N 1
ATOM 636 C CA . SER A 1 94 ? 47.634 7.665 40.996 1.00 48.59 94 SER A CA 1
ATOM 637 C C . SER A 1 94 ? 47.761 6.453 40.070 1.00 48.59 94 SER A C 1
ATOM 639 O O . SER A 1 94 ? 48.427 5.485 40.432 1.00 48.59 94 SER A O 1
ATOM 641 N N . ASN A 1 95 ? 47.252 6.541 38.840 1.00 46.06 95 ASN A N 1
ATOM 642 C CA . ASN A 1 95 ? 47.985 5.954 37.727 1.00 46.06 95 ASN A CA 1
ATOM 643 C C . ASN A 1 95 ? 47.851 6.784 36.452 1.00 46.06 95 ASN A C 1
ATOM 645 O O . ASN A 1 95 ? 46.795 7.299 36.092 1.00 46.06 95 ASN A O 1
ATOM 649 N N . LEU A 1 96 ? 49.009 6.913 35.831 1.00 50.66 96 LEU A N 1
ATOM 650 C CA . LEU A 1 96 ? 49.395 7.776 34.744 1.00 50.66 96 LEU A CA 1
ATOM 651 C C . LEU A 1 96 ? 49.346 6.949 33.450 1.00 50.66 96 LEU A C 1
ATOM 653 O O . LEU A 1 96 ? 49.922 5.867 33.407 1.00 50.66 96 LEU A O 1
ATOM 657 N N . GLY A 1 97 ? 48.740 7.489 32.392 1.00 42.75 97 GLY A N 1
ATOM 658 C CA . GLY A 1 97 ? 49.049 7.099 31.011 1.00 42.75 97 GLY A CA 1
ATOM 659 C C . GLY A 1 97 ? 48.272 5.912 30.428 1.00 42.75 97 GLY A C 1
ATOM 660 O O . GLY A 1 97 ? 48.551 4.753 30.711 1.00 42.75 97 GLY A O 1
ATOM 661 N N . GLY A 1 98 ? 47.376 6.221 29.489 1.00 49.47 98 GLY A N 1
ATOM 662 C CA . GLY A 1 98 ? 46.895 5.302 28.456 1.00 49.47 98 GLY A CA 1
ATOM 663 C C . GLY A 1 98 ? 46.796 6.077 27.135 1.00 49.47 98 GLY A C 1
ATOM 664 O O . GLY A 1 98 ? 46.262 7.188 27.152 1.00 49.47 98 GLY A O 1
ATOM 665 N N . PRO A 1 99 ? 47.376 5.585 26.026 1.00 49.50 99 PRO A N 1
ATOM 666 C CA . PRO A 1 99 ? 47.669 6.404 24.860 1.00 49.50 99 PRO A CA 1
ATOM 667 C C . PRO A 1 99 ? 46.440 6.653 23.987 1.00 49.50 99 PRO A C 1
ATOM 669 O O . PRO A 1 99 ? 45.569 5.805 23.806 1.00 49.50 99 PRO A O 1
ATOM 672 N N . VAL A 1 100 ? 46.453 7.831 23.373 1.00 57.44 100 VAL A N 1
ATOM 673 C CA . VAL A 1 100 ? 45.705 8.166 22.167 1.00 57.44 100 VAL A CA 1
ATOM 674 C C . VAL A 1 100 ? 46.031 7.159 21.054 1.00 57.44 100 VAL A C 1
ATOM 676 O O . VAL A 1 100 ? 47.168 7.064 20.601 1.00 57.44 100 VAL A O 1
ATOM 679 N N . SER A 1 101 ? 45.038 6.401 20.595 1.00 50.44 101 SER A N 1
ATOM 680 C CA . SER A 1 101 ? 45.107 5.646 19.339 1.00 50.44 101 SER A CA 1
ATOM 681 C C . SER A 1 101 ? 43.817 5.917 18.576 1.00 50.44 101 SER A C 1
ATOM 683 O O . SER A 1 101 ? 42.803 5.242 18.733 1.00 50.44 101 SER A O 1
ATOM 685 N N . GLY A 1 102 ? 43.845 7.037 17.850 1.00 54.34 102 GLY A N 1
ATOM 686 C CA . GLY A 1 102 ? 42.805 7.448 16.919 1.00 54.34 102 GLY A CA 1
ATOM 687 C C . GLY A 1 102 ? 42.720 6.475 15.748 1.00 54.34 102 GLY A C 1
ATOM 688 O O . GLY A 1 102 ? 43.727 5.927 15.299 1.00 54.34 102 GLY A O 1
ATOM 689 N N . GLY A 1 103 ? 41.489 6.249 15.302 1.00 64.25 103 GLY A N 1
ATOM 690 C CA . GLY A 1 103 ? 41.115 5.179 14.396 1.00 64.25 103 GLY A CA 1
ATOM 691 C C . GLY A 1 103 ? 41.740 5.279 13.009 1.00 64.25 103 GLY A C 1
ATOM 692 O O . GLY A 1 103 ? 41.616 6.284 12.317 1.00 64.25 103 GLY A O 1
ATOM 693 N N . LEU A 1 104 ? 42.343 4.167 12.597 1.00 60.22 104 LEU A N 1
ATOM 694 C CA . LEU A 1 104 ? 42.664 3.827 11.208 1.00 60.22 104 LEU A CA 1
ATOM 695 C C . LEU A 1 104 ? 42.178 2.401 10.869 1.00 60.22 104 LEU A C 1
ATOM 697 O O . LEU A 1 104 ? 42.691 1.763 9.956 1.00 60.22 104 LEU A O 1
ATOM 701 N N . GLY A 1 105 ? 41.197 1.889 11.624 1.00 54.12 105 GLY A N 1
ATOM 702 C CA . GLY A 1 105 ? 40.657 0.532 11.473 1.00 54.12 105 GLY A CA 1
ATOM 703 C C . GLY A 1 105 ? 39.642 0.356 10.339 1.00 54.12 105 GLY A C 1
ATOM 704 O O . GLY A 1 105 ? 39.342 -0.774 9.990 1.00 54.12 105 GLY A O 1
ATOM 705 N N . ASP A 1 106 ? 39.150 1.442 9.739 1.00 59.53 106 ASP A N 1
ATOM 706 C CA . ASP A 1 106 ? 38.048 1.395 8.760 1.00 59.53 106 ASP A CA 1
ATOM 707 C C . ASP A 1 106 ? 38.529 1.285 7.294 1.00 59.53 106 ASP A C 1
ATOM 709 O O . ASP A 1 106 ? 37.760 1.026 6.377 1.00 59.53 106 ASP A O 1
ATOM 713 N N . LEU A 1 107 ? 39.834 1.458 7.033 1.00 59.41 107 LEU A N 1
ATOM 714 C CA . LEU A 1 107 ? 40.365 1.447 5.660 1.00 59.41 107 LEU A CA 1
ATOM 715 C C . LEU A 1 107 ? 40.819 0.055 5.182 1.00 59.41 107 LEU A C 1
ATOM 717 O O . LEU A 1 107 ? 40.888 -0.190 3.980 1.00 59.41 107 LEU A O 1
ATOM 721 N N . PHE A 1 108 ? 41.106 -0.873 6.099 1.00 58.75 108 PHE A N 1
ATOM 722 C CA . PHE A 1 108 ? 41.594 -2.216 5.758 1.00 58.75 108 PHE A CA 1
ATOM 723 C C . PHE A 1 108 ? 40.494 -3.291 5.682 1.00 58.75 108 PHE A C 1
ATOM 725 O O . PHE A 1 108 ? 40.752 -4.348 5.110 1.00 58.75 108 PHE A O 1
ATOM 732 N N . GLU A 1 109 ? 39.261 -3.021 6.133 1.00 56.62 109 GLU A N 1
ATOM 733 C CA . GLU A 1 109 ? 38.094 -3.864 5.795 1.00 56.62 109 GLU A CA 1
ATOM 734 C C . GLU A 1 109 ? 37.613 -3.653 4.346 1.00 56.62 109 GLU A C 1
ATOM 736 O O . GLU A 1 109 ? 37.005 -4.545 3.758 1.00 56.62 109 GLU A O 1
ATOM 741 N N . LEU A 1 110 ? 37.949 -2.522 3.715 1.00 56.06 110 LEU A N 1
ATOM 742 C CA . LEU A 1 110 ? 37.525 -2.201 2.345 1.00 56.06 110 LEU A CA 1
ATOM 743 C C . LEU A 1 110 ? 38.376 -2.879 1.251 1.00 56.06 110 LEU A C 1
ATOM 745 O O . LEU A 1 110 ? 37.970 -2.933 0.092 1.00 56.06 110 LEU A O 1
ATOM 749 N N . ALA A 1 111 ? 39.556 -3.406 1.589 1.00 57.62 111 ALA A N 1
ATOM 750 C CA . ALA A 1 111 ? 40.531 -3.883 0.602 1.00 57.62 111 ALA A CA 1
ATOM 751 C C . ALA A 1 111 ? 40.590 -5.418 0.436 1.00 57.62 111 ALA A C 1
ATOM 753 O O . ALA A 1 111 ? 41.343 -5.904 -0.406 1.00 57.62 111 ALA A O 1
ATOM 754 N N . GLY A 1 112 ? 39.822 -6.188 1.219 1.00 56.41 112 GLY A N 1
ATOM 755 C CA . GLY A 1 112 ? 39.992 -7.647 1.335 1.00 56.41 112 GLY A CA 1
ATOM 756 C C . GLY A 1 112 ? 38.790 -8.524 0.974 1.00 56.41 112 GLY A C 1
ATOM 757 O O . GLY A 1 112 ? 38.862 -9.733 1.175 1.00 56.41 112 GLY A O 1
ATOM 758 N N . GLY A 1 113 ? 37.693 -7.965 0.459 1.00 48.09 113 GLY A N 1
ATOM 759 C CA . GLY A 1 113 ? 36.457 -8.721 0.249 1.00 48.09 113 GLY A CA 1
ATOM 760 C C . GLY A 1 113 ? 35.677 -8.273 -0.976 1.00 48.09 113 GLY A C 1
ATOM 761 O O . GLY A 1 113 ? 34.624 -7.658 -0.850 1.00 48.09 113 GLY A O 1
ATOM 762 N N . VAL A 1 114 ? 36.135 -8.649 -2.170 1.00 53.38 114 VAL A N 1
ATOM 763 C CA . VAL A 1 114 ? 35.275 -8.719 -3.367 1.00 53.38 114 VAL A CA 1
ATOM 764 C C . VAL A 1 114 ? 34.320 -9.915 -3.254 1.00 53.38 114 VAL A C 1
ATOM 766 O O . VAL A 1 114 ? 34.286 -10.809 -4.090 1.00 53.38 114 VAL A O 1
ATOM 769 N N . SER A 1 115 ? 33.549 -9.954 -2.172 1.00 47.31 115 SER A N 1
ATOM 770 C CA . SER A 1 115 ? 32.481 -10.921 -1.959 1.00 47.31 115 SER A CA 1
ATOM 771 C C . SER A 1 115 ? 31.190 -10.277 -2.426 1.00 47.31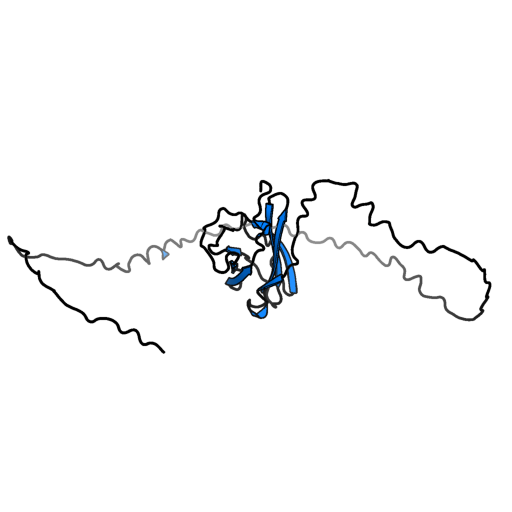 115 SER A C 1
ATOM 773 O O . SER A 1 115 ? 30.520 -9.668 -1.609 1.00 47.31 115 SER A O 1
ATOM 775 N N . ASN A 1 116 ? 30.890 -10.344 -3.729 1.00 53.75 116 ASN A N 1
ATOM 776 C CA . ASN A 1 116 ? 29.562 -10.162 -4.342 1.00 53.75 116 ASN A CA 1
ATOM 777 C C . ASN A 1 116 ? 28.481 -9.536 -3.426 1.00 53.75 116 ASN A C 1
ATOM 779 O O . ASN A 1 116 ? 27.511 -10.188 -3.037 1.00 53.75 116 ASN A O 1
ATOM 783 N N . LEU A 1 117 ? 28.651 -8.265 -3.047 1.00 48.59 117 LEU A N 1
ATOM 784 C CA . LEU A 1 117 ? 27.710 -7.580 -2.169 1.00 48.59 117 LEU A CA 1
ATOM 785 C C . LEU A 1 117 ? 26.525 -7.123 -3.019 1.00 48.59 117 LEU A C 1
ATOM 787 O O . LEU A 1 117 ? 26.411 -5.953 -3.380 1.00 48.59 117 LEU A O 1
ATOM 791 N N . SER A 1 118 ? 25.609 -8.041 -3.324 1.00 58.34 118 SER A N 1
ATOM 792 C CA . SER A 1 118 ? 24.226 -7.669 -3.601 1.00 58.34 118 SER A CA 1
ATOM 793 C C . SER A 1 118 ? 23.639 -7.114 -2.300 1.00 58.34 118 SER A C 1
ATOM 795 O O . SER A 1 118 ? 22.956 -7.814 -1.551 1.00 58.34 118 SER A O 1
ATOM 797 N N . VAL A 1 119 ? 23.972 -5.863 -1.973 1.00 55.47 119 VAL A N 1
ATOM 798 C CA . VAL A 1 119 ? 23.345 -5.127 -0.876 1.00 55.47 119 VAL A CA 1
ATOM 799 C C . VAL A 1 119 ? 21.873 -5.000 -1.245 1.00 55.47 119 VAL A C 1
ATOM 801 O O . VAL A 1 119 ? 21.509 -4.193 -2.099 1.00 55.47 119 VAL A O 1
ATOM 804 N N . SER A 1 120 ? 21.010 -5.821 -0.641 1.00 65.81 120 SER A N 1
ATOM 805 C CA . SER A 1 120 ? 19.567 -5.668 -0.804 1.00 65.81 120 SER A CA 1
ATOM 806 C C . SER A 1 120 ? 19.158 -4.378 -0.097 1.00 65.81 120 SER A C 1
ATOM 808 O O . SER A 1 120 ? 18.945 -4.353 1.117 1.00 65.81 120 SER A O 1
ATOM 810 N N . HIS A 1 121 ? 19.114 -3.275 -0.837 1.00 79.50 121 HIS A N 1
ATOM 811 C CA . HIS A 1 121 ? 18.638 -2.013 -0.299 1.00 79.50 121 HIS A CA 1
ATOM 812 C C . HIS A 1 121 ? 17.122 -2.094 -0.089 1.00 79.50 121 HIS A C 1
ATOM 814 O O . HIS A 1 121 ? 16.368 -2.382 -1.018 1.00 79.50 121 HIS A O 1
ATOM 820 N N . VAL A 1 122 ? 16.678 -1.837 1.142 1.00 85.94 122 VAL A N 1
ATOM 821 C CA . VAL A 1 122 ? 15.262 -1.694 1.485 1.00 85.94 122 VAL A CA 1
ATOM 822 C C . VAL A 1 122 ? 15.058 -0.289 2.027 1.00 85.94 122 VAL A C 1
ATOM 824 O O . VAL A 1 122 ? 15.667 0.090 3.028 1.00 85.94 122 VAL A O 1
ATOM 827 N N . ALA A 1 123 ? 14.221 0.497 1.353 1.00 90.12 123 ALA A N 1
ATOM 828 C CA . ALA A 1 123 ? 13.880 1.835 1.816 1.00 90.12 123 ALA A CA 1
ATOM 829 C C . ALA A 1 123 ? 13.064 1.771 3.126 1.00 90.12 123 ALA A C 1
ATOM 831 O O . ALA A 1 123 ? 12.315 0.808 3.327 1.00 90.12 123 ALA A O 1
ATOM 832 N N . PRO A 1 124 ? 13.143 2.788 4.003 1.00 94.62 124 PRO A N 1
ATOM 833 C CA . PRO A 1 124 ? 12.286 2.870 5.183 1.00 94.62 124 PRO A CA 1
ATOM 834 C C . PRO A 1 124 ? 10.796 2.839 4.818 1.00 94.62 124 PRO A C 1
ATOM 836 O O . PRO A 1 124 ? 10.390 3.348 3.770 1.00 94.62 124 PRO A O 1
ATOM 839 N N . LYS A 1 125 ? 9.964 2.279 5.704 1.00 97.44 125 LYS A N 1
ATOM 840 C CA . LYS A 1 125 ? 8.506 2.318 5.534 1.00 97.44 125 LYS A CA 1
ATOM 841 C C . LYS A 1 125 ? 8.014 3.766 5.559 1.00 97.44 125 LYS A C 1
ATOM 843 O O . LYS A 1 125 ? 8.409 4.558 6.411 1.00 97.44 125 LYS A O 1
ATOM 848 N N . THR A 1 126 ? 7.112 4.093 4.644 1.00 97.94 126 THR A N 1
ATOM 849 C CA . THR A 1 126 ? 6.454 5.402 4.542 1.00 97.94 126 THR A CA 1
ATOM 850 C C . THR A 1 126 ? 4.949 5.231 4.693 1.00 97.94 126 THR A C 1
ATOM 852 O O . THR A 1 126 ? 4.411 4.177 4.366 1.00 97.94 126 THR A O 1
ATOM 855 N N . VAL A 1 127 ? 4.252 6.241 5.217 1.00 98.50 127 VAL A N 1
ATOM 856 C CA . VAL A 1 127 ? 2.787 6.190 5.348 1.00 98.50 127 VAL A CA 1
ATOM 857 C C . VAL A 1 127 ? 2.157 6.397 3.971 1.00 98.50 127 VAL A C 1
ATOM 859 O O . VAL A 1 127 ? 2.298 7.467 3.382 1.00 98.50 127 VAL A O 1
ATOM 862 N N . TRP A 1 128 ? 1.449 5.387 3.466 1.00 98.62 128 TRP A N 1
ATOM 863 C CA . TRP A 1 128 ? 0.746 5.442 2.179 1.00 98.62 128 TRP A CA 1
ATOM 864 C C . TRP A 1 128 ? -0.721 5.832 2.337 1.00 98.62 128 TRP A C 1
ATOM 866 O O . TRP A 1 128 ? -1.264 6.567 1.512 1.00 98.62 128 TRP A O 1
ATOM 876 N N . LEU A 1 129 ? -1.354 5.377 3.419 1.00 98.62 129 LEU A N 1
ATOM 877 C CA . LEU A 1 129 ? -2.734 5.706 3.746 1.00 98.62 129 LEU A CA 1
ATOM 878 C C . LEU A 1 129 ? -2.819 6.161 5.208 1.00 98.62 129 LEU A C 1
ATOM 880 O O . LEU A 1 129 ? -2.731 5.330 6.110 1.00 98.62 129 LEU A O 1
ATOM 884 N N . PRO A 1 130 ? -2.974 7.470 5.465 1.00 98.50 130 PRO A N 1
ATOM 885 C CA . PRO A 1 130 ? -3.171 7.986 6.816 1.00 98.50 130 PRO A CA 1
ATOM 886 C C . PRO A 1 130 ? -4.501 7.517 7.424 1.00 98.50 130 PRO A C 1
ATOM 888 O O . PRO A 1 130 ? -5.527 7.560 6.742 1.00 98.50 130 PRO A O 1
ATOM 891 N N . ALA A 1 131 ? -4.517 7.207 8.728 1.00 98.12 131 ALA A N 1
ATOM 892 C CA . ALA A 1 131 ? -5.719 6.759 9.454 1.00 98.12 131 ALA A CA 1
ATOM 893 C C . ALA A 1 131 ? -6.953 7.650 9.246 1.00 98.12 131 ALA A C 1
ATOM 895 O O . ALA A 1 131 ? -8.074 7.159 9.103 1.00 98.12 131 ALA A O 1
ATOM 896 N N . VAL A 1 132 ? -6.750 8.969 9.183 1.00 97.94 132 VAL A N 1
ATOM 897 C CA . VAL A 1 132 ? -7.826 9.958 9.004 1.00 97.94 132 VAL A CA 1
ATOM 898 C C . VAL A 1 132 ? -8.562 9.822 7.667 1.00 97.94 132 VAL A C 1
ATOM 900 O O . VAL A 1 132 ? -9.701 10.263 7.557 1.00 97.94 132 VAL A O 1
ATOM 903 N N . LYS A 1 133 ? -7.941 9.201 6.656 1.00 97.88 133 LYS A N 1
ATOM 904 C CA . LYS A 1 133 ? -8.546 8.961 5.336 1.00 97.88 133 LYS A CA 1
ATOM 905 C C . LYS A 1 133 ? -9.207 7.587 5.215 1.00 97.88 133 LYS A C 1
ATOM 907 O O . LYS A 1 133 ? -9.851 7.322 4.207 1.00 97.88 133 LYS A O 1
ATOM 912 N N . ALA A 1 134 ? -9.048 6.726 6.218 1.00 97.81 134 ALA A N 1
ATOM 913 C CA . ALA A 1 134 ? -9.450 5.326 6.144 1.00 97.81 134 ALA A CA 1
ATOM 914 C C . ALA A 1 134 ? -10.110 4.830 7.435 1.00 97.81 134 ALA A C 1
ATOM 916 O O . ALA A 1 134 ? -9.867 3.719 7.900 1.00 97.81 134 ALA A O 1
ATOM 917 N N . LYS A 1 135 ? -10.950 5.687 8.036 1.00 97.94 135 LYS A N 1
ATOM 918 C CA . LYS A 1 135 ? -11.771 5.359 9.216 1.00 97.94 135 LYS A CA 1
ATOM 919 C C . LYS A 1 135 ? -10.951 4.735 10.363 1.00 97.94 135 LYS A C 1
ATOM 921 O O . LYS A 1 135 ? -11.419 3.840 11.057 1.00 97.94 135 LYS A O 1
ATOM 926 N N . GLY A 1 136 ? -9.721 5.217 10.552 1.00 97.75 136 GLY A N 1
ATOM 927 C CA . GLY A 1 136 ? -8.795 4.762 11.589 1.00 97.75 136 GLY A CA 1
ATOM 928 C C . GLY A 1 136 ? -7.771 3.712 11.145 1.00 97.75 136 GLY A C 1
ATOM 929 O O . GLY A 1 136 ? -6.843 3.462 11.904 1.00 97.75 136 GLY A O 1
ATOM 930 N N . LEU A 1 137 ? -7.864 3.138 9.941 1.00 98.62 137 LEU A N 1
ATOM 931 C CA . LEU A 1 137 ? -6.827 2.248 9.409 1.00 98.62 137 LEU A CA 1
ATOM 932 C C . LEU A 1 137 ? -5.660 3.067 8.851 1.00 98.62 137 LEU A C 1
ATOM 934 O O . LEU A 1 137 ? -5.816 3.793 7.876 1.00 98.62 137 LEU A O 1
ATOM 938 N N . GLU A 1 138 ? -4.475 2.933 9.429 1.00 98.69 138 GLU A N 1
ATOM 939 C CA . GLU A 1 138 ? -3.244 3.457 8.841 1.00 98.69 138 GLU A CA 1
ATOM 940 C C . GLU A 1 138 ? -2.479 2.343 8.132 1.00 98.69 138 GLU A C 1
ATOM 942 O O . GLU A 1 138 ? -2.310 1.252 8.676 1.00 98.69 138 GLU A O 1
ATOM 947 N N . ILE A 1 139 ? -2.001 2.633 6.922 1.00 98.69 139 ILE A N 1
ATOM 948 C CA . ILE A 1 139 ? -1.159 1.728 6.142 1.00 98.69 139 ILE A CA 1
ATOM 949 C C . ILE A 1 139 ? 0.160 2.432 5.871 1.00 98.69 139 ILE A C 1
ATOM 951 O O . ILE A 1 139 ? 0.201 3.470 5.200 1.00 98.69 139 ILE A O 1
ATOM 955 N N . SER A 1 140 ? 1.241 1.848 6.369 1.00 98.69 140 SER A N 1
ATOM 956 C CA . SER A 1 140 ? 2.597 2.209 5.983 1.00 98.69 140 SER A CA 1
ATOM 957 C C . SER A 1 140 ? 3.274 1.040 5.289 1.00 98.69 140 SER A C 1
ATOM 959 O O . SER A 1 140 ? 2.907 -0.119 5.485 1.00 98.69 140 SER A O 1
ATOM 961 N N . GLY A 1 141 ? 4.258 1.322 4.446 1.00 98.12 141 GLY A N 1
ATOM 962 C CA . GLY A 1 141 ? 4.984 0.250 3.798 1.00 98.12 141 GLY A CA 1
ATOM 963 C C . GLY A 1 141 ? 6.201 0.684 3.012 1.00 98.12 141 GLY A C 1
ATOM 964 O O . GLY A 1 141 ? 6.526 1.868 2.894 1.00 98.12 141 GLY A O 1
ATOM 965 N N . THR A 1 142 ? 6.889 -0.326 2.502 1.00 97.88 142 THR A N 1
ATOM 966 C CA . THR A 1 142 ? 8.026 -0.209 1.596 1.00 97.88 142 THR A CA 1
ATOM 967 C C . THR A 1 142 ? 7.999 -1.362 0.594 1.00 97.88 142 THR A C 1
ATOM 969 O O . THR A 1 142 ? 7.174 -2.274 0.693 1.00 97.88 142 THR A O 1
ATOM 972 N N . PHE A 1 143 ? 8.896 -1.312 -0.380 1.00 97.06 143 PHE A N 1
ATOM 973 C CA . PHE A 1 143 ? 9.112 -2.385 -1.337 1.00 97.06 143 PHE A CA 1
ATOM 974 C C . PHE A 1 143 ? 10.523 -2.924 -1.167 1.00 97.06 143 PHE A C 1
ATOM 976 O O . PHE A 1 143 ? 11.465 -2.160 -0.944 1.00 97.06 143 PHE A O 1
ATOM 983 N N . SER A 1 144 ? 10.671 -4.235 -1.292 1.00 93.31 144 SER A N 1
ATOM 984 C CA . SER A 1 144 ? 11.959 -4.899 -1.165 1.00 93.31 144 SER A CA 1
ATOM 985 C C . SER A 1 144 ? 12.124 -5.966 -2.239 1.00 93.31 144 SER A C 1
ATOM 987 O O . SER A 1 144 ? 11.165 -6.618 -2.651 1.00 93.31 144 SER A O 1
ATOM 989 N N . ARG A 1 145 ? 13.364 -6.135 -2.706 1.00 91.19 145 ARG A N 1
ATOM 990 C CA . ARG A 1 145 ? 13.776 -7.273 -3.529 1.00 91.19 145 ARG A CA 1
ATOM 991 C C . ARG A 1 145 ? 14.898 -7.999 -2.797 1.00 91.19 145 ARG A C 1
ATOM 993 O O . ARG A 1 145 ? 15.907 -7.380 -2.463 1.00 91.19 145 ARG A O 1
ATOM 1000 N N . ARG A 1 146 ? 14.714 -9.288 -2.513 1.00 87.75 146 ARG A N 1
ATOM 1001 C CA . ARG A 1 146 ? 15.693 -10.134 -1.811 1.00 87.75 146 ARG A CA 1
ATOM 1002 C C . ARG A 1 146 ? 15.855 -11.442 -2.579 1.00 87.75 146 ARG A C 1
ATOM 1004 O O . ARG A 1 146 ? 14.871 -12.156 -2.731 1.00 87.75 146 ARG A O 1
ATOM 1011 N N . ALA A 1 147 ? 17.070 -11.733 -3.054 1.00 85.38 147 ALA A N 1
ATOM 1012 C CA . ALA A 1 147 ? 17.396 -12.950 -3.814 1.00 85.38 147 ALA A CA 1
ATOM 1013 C C . ALA A 1 147 ? 16.373 -13.246 -4.934 1.00 85.38 147 ALA A C 1
ATOM 1015 O O . ALA A 1 147 ? 15.695 -14.271 -4.930 1.00 85.38 147 ALA A O 1
ATOM 1016 N N . GLY A 1 148 ? 16.154 -12.270 -5.819 1.00 85.44 148 GLY A N 1
ATOM 1017 C CA . GLY A 1 148 ? 15.143 -12.347 -6.881 1.00 85.44 148 GLY A CA 1
ATOM 1018 C C . GLY A 1 148 ? 13.668 -12.250 -6.451 1.00 85.44 148 GLY A C 1
ATOM 1019 O O . GLY A 1 148 ? 12.829 -11.945 -7.297 1.00 85.44 148 GLY A O 1
ATOM 1020 N N . SER A 1 149 ? 13.330 -12.435 -5.171 1.00 91.50 149 SER A N 1
ATOM 1021 C CA . SER A 1 149 ? 11.950 -12.351 -4.675 1.00 91.50 149 SER A CA 1
ATOM 1022 C C . SER A 1 149 ? 11.535 -10.907 -4.422 1.00 91.50 149 SER A C 1
ATOM 1024 O O . SER A 1 149 ? 12.193 -10.184 -3.671 1.00 91.50 149 SER A O 1
ATOM 1026 N N . LEU A 1 150 ? 10.419 -10.500 -5.022 1.00 95.44 150 LEU A N 1
ATOM 1027 C CA . LEU A 1 150 ? 9.825 -9.182 -4.841 1.00 95.44 150 LEU A CA 1
ATOM 1028 C C . LEU A 1 150 ? 8.754 -9.220 -3.748 1.00 95.44 150 LEU A C 1
ATOM 1030 O O . LEU A 1 150 ? 7.883 -10.089 -3.771 1.00 95.44 150 LEU A O 1
ATOM 1034 N N . SER A 1 151 ? 8.774 -8.242 -2.845 1.00 96.69 151 SER A N 1
ATOM 1035 C CA . SER A 1 151 ? 7.795 -8.131 -1.762 1.00 96.69 151 SER A CA 1
ATOM 1036 C C . SER A 1 151 ? 7.351 -6.687 -1.518 1.00 96.69 151 SER A C 1
ATOM 1038 O O . SER A 1 151 ? 8.100 -5.728 -1.724 1.00 96.69 151 SER A O 1
ATOM 1040 N N . MET A 1 152 ? 6.116 -6.542 -1.040 1.00 97.69 152 MET A N 1
ATOM 1041 C CA . MET A 1 152 ? 5.574 -5.321 -0.448 1.00 97.69 152 MET A CA 1
ATOM 1042 C C . MET A 1 152 ? 5.491 -5.519 1.066 1.00 97.69 152 MET A C 1
ATOM 1044 O O . MET A 1 152 ? 4.676 -6.303 1.551 1.00 97.69 152 MET A O 1
ATOM 1048 N N . ASP A 1 153 ? 6.329 -4.811 1.815 1.00 97.06 153 ASP A N 1
ATOM 1049 C CA . ASP A 1 153 ? 6.387 -4.921 3.270 1.00 97.06 153 ASP A CA 1
ATOM 1050 C C . ASP A 1 153 ? 5.460 -3.878 3.899 1.00 97.06 153 ASP A C 1
ATOM 1052 O O . ASP A 1 153 ? 5.791 -2.694 3.984 1.00 97.06 153 ASP A O 1
ATOM 1056 N N . ILE A 1 154 ? 4.309 -4.320 4.392 1.00 98.00 154 ILE A N 1
ATOM 1057 C CA . ILE A 1 154 ? 3.202 -3.488 4.871 1.00 98.00 154 ILE A CA 1
ATOM 1058 C C . ILE A 1 154 ? 3.139 -3.538 6.399 1.00 98.00 154 ILE A C 1
ATOM 1060 O O . ILE A 1 154 ? 3.404 -4.571 7.006 1.00 98.00 154 ILE A O 1
ATOM 1064 N N . THR A 1 155 ? 2.787 -2.424 7.029 1.00 98.38 155 THR A N 1
ATOM 1065 C CA . THR A 1 155 ? 2.365 -2.368 8.428 1.00 98.38 155 THR A CA 1
ATOM 1066 C C . THR A 1 155 ? 0.960 -1.777 8.464 1.00 98.38 155 THR A C 1
ATOM 1068 O O . THR A 1 155 ? 0.738 -0.646 8.027 1.00 98.38 155 THR A O 1
ATOM 1071 N N . LEU A 1 156 ? 0.002 -2.562 8.951 1.00 98.50 156 LEU A N 1
ATOM 1072 C CA . LEU A 1 156 ? -1.377 -2.133 9.169 1.00 98.50 156 LEU A CA 1
ATOM 1073 C C . LEU A 1 156 ? -1.519 -1.735 10.634 1.00 98.50 156 LEU A C 1
ATOM 1075 O O . LEU A 1 156 ? -1.180 -2.524 11.511 1.00 98.50 156 LEU A O 1
ATOM 1079 N N . SER A 1 157 ? -2.017 -0.534 10.909 1.00 98.38 157 SER A N 1
ATOM 1080 C CA . SER A 1 157 ? -2.227 -0.031 12.268 1.00 98.38 157 SER A CA 1
ATOM 1081 C C . SER A 1 157 ? -3.673 0.415 12.441 1.00 98.38 157 SER A C 1
ATOM 1083 O O . SER A 1 157 ? -4.157 1.285 11.716 1.00 98.38 157 SER A O 1
ATOM 1085 N N . ASN A 1 158 ? -4.381 -0.196 13.388 1.00 98.50 158 ASN A N 1
ATOM 1086 C CA . ASN A 1 158 ? -5.753 0.162 13.708 1.00 98.50 158 ASN A CA 1
ATOM 1087 C C . ASN A 1 158 ? -5.759 1.258 14.774 1.00 98.50 158 ASN A C 1
ATOM 1089 O O . ASN A 1 158 ? -5.576 0.987 15.953 1.00 98.50 158 ASN A O 1
ATOM 1093 N N . LYS A 1 159 ? -6.009 2.498 14.364 1.00 98.25 159 LYS A N 1
ATOM 1094 C CA . LYS A 1 159 ? -6.198 3.656 15.253 1.00 98.25 159 LYS A CA 1
ATOM 1095 C C . LYS A 1 159 ? -7.679 3.959 15.523 1.00 98.25 159 LYS A C 1
ATOM 1097 O O . LYS A 1 159 ? -7.995 5.008 16.079 1.00 98.25 159 LYS A O 1
ATOM 1102 N N . ALA A 1 160 ? -8.594 3.088 15.095 1.00 97.25 160 ALA A N 1
ATOM 1103 C CA . ALA A 1 160 ? -10.016 3.186 15.410 1.00 97.25 160 ALA A CA 1
ATOM 1104 C C . ALA A 1 160 ? -10.338 2.541 16.768 1.00 97.25 160 ALA A C 1
ATOM 1106 O O . ALA A 1 160 ? -9.506 1.878 17.383 1.00 97.25 160 ALA A O 1
ATOM 1107 N N . LEU A 1 161 ? -11.591 2.695 17.205 1.00 97.12 161 LEU A N 1
ATOM 1108 C CA . LEU A 1 161 ? -12.139 2.034 18.398 1.00 97.12 161 LEU A CA 1
ATOM 1109 C C . LEU A 1 161 ? -12.875 0.718 18.082 1.00 97.12 161 LEU A C 1
ATOM 1111 O O . LEU A 1 161 ? -13.388 0.069 18.989 1.00 97.12 161 LEU A O 1
ATOM 1115 N N . GLN A 1 162 ? -12.924 0.310 16.812 1.00 96.94 162 GLN A N 1
ATOM 1116 C CA . GLN A 1 162 ? -13.564 -0.924 16.351 1.00 96.94 162 GLN A CA 1
ATOM 1117 C C . GLN A 1 162 ? -12.511 -1.933 15.879 1.00 96.94 162 GLN A C 1
ATOM 1119 O O . GLN A 1 162 ? -11.486 -1.547 15.323 1.00 96.94 162 GLN A O 1
ATOM 1124 N N . VAL A 1 163 ? -12.775 -3.228 16.070 1.00 97.88 163 VAL A N 1
ATOM 1125 C CA . VAL A 1 163 ? -11.953 -4.318 15.519 1.00 97.88 163 VAL A CA 1
ATOM 1126 C C . VAL A 1 163 ? -12.051 -4.347 13.989 1.00 97.88 163 VAL A C 1
ATOM 1128 O O . VAL A 1 163 ? -13.147 -4.258 13.431 1.00 97.88 163 VAL A O 1
ATOM 1131 N N . MET A 1 164 ? -10.910 -4.520 13.319 1.00 98.31 164 MET A N 1
ATOM 1132 C CA . MET A 1 164 ? -10.830 -4.666 11.864 1.00 98.31 164 MET A CA 1
ATOM 1133 C C . MET A 1 164 ? -10.491 -6.109 11.468 1.00 98.31 164 MET A C 1
ATOM 1135 O O . MET A 1 164 ? -9.547 -6.693 11.991 1.00 98.31 164 MET A O 1
ATOM 1139 N N . SER A 1 165 ? -11.235 -6.679 10.528 1.00 98.06 165 SER A N 1
ATOM 1140 C CA . SER A 1 165 ? -11.076 -8.046 10.009 1.00 98.06 165 SER A CA 1
ATOM 1141 C C . SER A 1 165 ? -11.236 -8.075 8.488 1.00 98.06 165 SER A C 1
ATOM 1143 O O . SER A 1 165 ? -11.425 -7.033 7.861 1.00 98.06 165 SER A O 1
ATOM 1145 N N . ASP A 1 166 ? -11.164 -9.267 7.890 1.00 96.75 166 ASP A N 1
ATOM 1146 C CA . ASP A 1 166 ? -11.504 -9.505 6.477 1.00 96.75 166 ASP A CA 1
ATOM 1147 C C . ASP A 1 166 ? -10.676 -8.667 5.500 1.00 96.75 166 ASP A C 1
ATOM 1149 O O . ASP A 1 166 ? -11.179 -8.109 4.518 1.00 96.75 166 ASP A O 1
ATOM 1153 N N . PHE A 1 167 ? -9.382 -8.563 5.805 1.00 98.31 167 PHE A N 1
ATOM 1154 C CA . PHE A 1 167 ? -8.449 -7.788 5.011 1.00 98.31 167 PHE A CA 1
ATOM 1155 C C . PHE A 1 167 ? -8.210 -8.426 3.643 1.00 98.31 167 PHE A C 1
ATOM 1157 O O . PHE A 1 167 ? -7.880 -9.605 3.532 1.00 98.31 167 PHE A O 1
ATOM 1164 N N . ALA A 1 168 ? -8.316 -7.615 2.596 1.00 98.06 168 ALA A N 1
ATOM 1165 C CA . ALA A 1 168 ? -7.958 -8.000 1.239 1.00 98.06 168 ALA A CA 1
ATOM 1166 C C . ALA A 1 168 ? -7.261 -6.839 0.531 1.00 98.06 168 ALA A C 1
ATOM 1168 O O . ALA A 1 168 ? -7.477 -5.674 0.864 1.00 98.06 168 ALA A O 1
ATOM 1169 N N . ILE A 1 169 ? -6.433 -7.160 -0.459 1.00 98.31 169 ILE A N 1
ATOM 1170 C CA . ILE A 1 169 ? -5.691 -6.175 -1.243 1.00 98.31 169 ILE A CA 1
ATOM 1171 C C . ILE A 1 169 ? -5.839 -6.472 -2.727 1.00 98.31 169 ILE A C 1
ATOM 1173 O O . ILE A 1 169 ? -5.819 -7.628 -3.148 1.00 98.31 169 ILE A O 1
ATOM 1177 N N . GLN A 1 170 ? -5.971 -5.419 -3.519 1.00 98.06 170 GLN A N 1
ATOM 1178 C CA . GLN A 1 170 ? -6.010 -5.508 -4.966 1.00 98.06 170 GLN A CA 1
ATOM 1179 C C . GLN A 1 170 ? -5.239 -4.343 -5.571 1.00 98.06 170 GLN A C 1
ATOM 1181 O O . GLN A 1 170 ? -5.355 -3.201 -5.127 1.00 98.06 170 GLN A O 1
ATOM 1186 N N . PHE A 1 171 ? -4.455 -4.631 -6.603 1.00 98.44 171 PHE A N 1
ATOM 1187 C CA . PHE A 1 171 ? -3.785 -3.604 -7.390 1.00 98.44 171 PHE A CA 1
ATOM 1188 C C . PHE A 1 171 ? -4.589 -3.324 -8.651 1.00 98.44 171 PHE A C 1
ATOM 1190 O O . PHE A 1 171 ? -5.159 -4.236 -9.254 1.00 98.44 171 PHE A O 1
ATOM 1197 N N . ASN A 1 172 ? -4.612 -2.061 -9.065 1.00 98.06 172 ASN A N 1
ATOM 1198 C CA . ASN A 1 172 ? -5.042 -1.732 -10.415 1.00 98.06 172 ASN A CA 1
ATOM 1199 C C . ASN A 1 172 ? -3.975 -2.190 -11.430 1.00 98.06 172 ASN A C 1
ATOM 1201 O O . ASN A 1 172 ? -2.826 -2.483 -11.073 1.00 98.06 172 ASN A O 1
ATOM 1205 N N . ARG A 1 173 ? -4.339 -2.202 -12.716 1.00 98.25 173 ARG A N 1
ATOM 1206 C CA . ARG A 1 173 ? -3.361 -2.359 -13.798 1.00 98.25 173 ARG A CA 1
ATOM 1207 C C . ARG A 1 173 ? -2.282 -1.285 -13.661 1.00 98.25 173 ARG A C 1
ATOM 1209 O O . ARG A 1 173 ? -2.584 -0.136 -13.350 1.00 98.25 173 ARG A O 1
ATOM 1216 N N . ASN A 1 174 ? -1.034 -1.667 -13.890 1.00 98.50 174 ASN A N 1
ATOM 1217 C CA . ASN A 1 174 ? 0.119 -0.785 -13.726 1.00 98.50 174 ASN A CA 1
ATOM 1218 C C . ASN A 1 174 ? 1.185 -1.074 -14.787 1.00 98.50 174 ASN A C 1
ATOM 1220 O O . ASN A 1 174 ? 1.086 -2.050 -15.532 1.00 98.50 174 ASN A O 1
ATOM 1224 N N . SER A 1 175 ? 2.196 -0.211 -14.873 1.00 98.19 175 SER A N 1
ATOM 1225 C CA . SER A 1 175 ? 3.124 -0.184 -16.008 1.00 98.19 175 SER A CA 1
ATOM 1226 C C . SER A 1 175 ? 3.964 -1.450 -16.180 1.00 98.19 175 SER A C 1
ATOM 1228 O O . SER A 1 175 ? 4.368 -1.737 -17.302 1.00 98.19 175 SER A O 1
ATOM 1230 N N . PHE A 1 176 ? 4.217 -2.205 -15.106 1.00 97.50 176 PHE A N 1
ATOM 1231 C CA . PHE A 1 176 ? 5.073 -3.401 -15.136 1.00 97.50 176 PHE A CA 1
ATOM 1232 C C . PHE A 1 176 ? 4.344 -4.677 -14.702 1.00 97.50 176 PHE A C 1
ATOM 1234 O O . PHE A 1 176 ? 4.987 -5.661 -14.348 1.00 97.50 176 PHE A O 1
ATOM 1241 N N . GLY A 1 177 ? 3.007 -4.663 -14.696 1.00 97.81 177 GLY A N 1
ATOM 1242 C CA . GLY A 1 177 ? 2.220 -5.848 -14.357 1.00 97.81 177 GLY A CA 1
ATOM 1243 C C . GLY A 1 177 ? 2.439 -6.328 -12.922 1.00 97.81 177 GLY A C 1
ATOM 1244 O O . GLY A 1 177 ? 2.319 -7.519 -12.655 1.00 97.81 177 GLY A O 1
ATOM 1245 N N . LEU A 1 178 ? 2.770 -5.430 -11.989 1.00 98.12 178 LEU A N 1
ATOM 1246 C CA . LEU A 1 178 ? 2.896 -5.790 -10.580 1.00 98.12 178 LEU A CA 1
ATOM 1247 C C . LEU A 1 178 ? 1.565 -6.315 -10.048 1.00 98.12 178 LEU A C 1
ATOM 1249 O O . LEU A 1 178 ? 0.537 -5.650 -10.184 1.00 98.12 178 LEU A O 1
ATOM 1253 N N . ALA A 1 179 ? 1.590 -7.478 -9.411 1.00 98.06 179 ALA A N 1
ATOM 1254 C CA . ALA A 1 179 ? 0.425 -8.063 -8.766 1.00 98.06 179 ALA A CA 1
ATOM 1255 C C . ALA A 1 179 ? 0.819 -8.807 -7.481 1.00 98.06 179 ALA A C 1
ATOM 1257 O O . ALA A 1 179 ? 1.939 -9.322 -7.393 1.00 98.06 179 ALA A O 1
ATOM 1258 N N . PRO A 1 180 ? -0.086 -8.894 -6.487 1.00 97.94 180 PRO A N 1
ATOM 1259 C CA . PRO A 1 180 ? 0.095 -9.794 -5.356 1.00 97.94 180 PRO A CA 1
ATOM 1260 C C . PRO A 1 180 ? 0.216 -11.242 -5.844 1.00 97.94 180 PRO A C 1
ATOM 1262 O O . PRO A 1 180 ? -0.616 -11.714 -6.618 1.00 97.94 180 PRO A O 1
ATOM 1265 N N . ALA A 1 181 ? 1.244 -11.953 -5.385 1.00 97.38 181 ALA A N 1
ATOM 1266 C CA . ALA A 1 181 ? 1.445 -13.373 -5.675 1.00 97.38 181 ALA A CA 1
ATOM 1267 C C . ALA A 1 181 ? 0.696 -14.291 -4.691 1.00 97.38 181 ALA A C 1
ATOM 1269 O O . ALA A 1 181 ? 0.576 -15.489 -4.931 1.00 97.38 181 ALA A O 1
ATOM 1270 N N . ALA A 1 182 ? 0.188 -13.731 -3.591 1.00 96.62 182 ALA A N 1
ATOM 1271 C CA . ALA A 1 182 ? -0.624 -14.416 -2.595 1.00 96.62 182 ALA A CA 1
ATOM 1272 C C . ALA A 1 182 ? -1.667 -13.451 -1.993 1.00 96.62 182 ALA A C 1
ATOM 1274 O O . ALA A 1 182 ? -1.507 -12.232 -2.110 1.00 96.62 182 ALA A O 1
ATOM 1275 N N . PRO A 1 183 ? -2.725 -13.961 -1.334 1.00 95.50 183 PRO A N 1
ATOM 1276 C CA . PRO A 1 183 ? -3.643 -13.132 -0.554 1.00 95.50 183 PRO A CA 1
ATOM 1277 C C . PRO A 1 183 ? -2.936 -12.407 0.600 1.00 95.50 183 PRO A C 1
ATOM 1279 O O . PRO A 1 183 ? -1.930 -12.884 1.125 1.00 95.50 183 PRO A O 1
ATOM 1282 N N . LEU A 1 184 ? -3.499 -11.279 1.042 1.00 95.50 184 LEU A N 1
ATOM 1283 C CA . LEU A 1 184 ? -3.004 -10.549 2.209 1.00 95.50 184 LEU A CA 1
ATOM 1284 C C . LEU A 1 184 ? -3.265 -11.360 3.489 1.00 95.50 184 LEU A C 1
ATOM 1286 O O . LEU A 1 184 ? -4.410 -11.523 3.903 1.00 95.50 184 LEU A O 1
ATOM 1290 N N . GLN A 1 185 ? -2.208 -11.878 4.114 1.00 92.75 185 GLN A N 1
ATOM 1291 C CA . GLN A 1 185 ? -2.327 -12.763 5.273 1.00 92.75 185 GLN A CA 1
ATOM 1292 C C . GLN A 1 185 ? -2.424 -11.975 6.584 1.00 92.75 185 GLN A C 1
ATOM 1294 O O . GLN A 1 185 ? -1.421 -11.683 7.229 1.00 92.75 185 GLN A O 1
ATOM 1299 N N . VAL A 1 186 ? -3.651 -11.646 6.992 1.00 94.69 186 VAL A N 1
ATOM 1300 C CA . VAL A 1 186 ? -3.949 -11.119 8.334 1.00 94.69 186 VAL A CA 1
ATOM 1301 C C . VAL A 1 186 ? -4.622 -12.219 9.147 1.00 94.69 186 VAL A C 1
ATOM 1303 O O . VAL A 1 186 ? -5.827 -12.424 9.042 1.00 94.69 186 VAL A O 1
ATOM 1306 N N . HIS A 1 187 ? -3.837 -12.968 9.924 1.00 90.31 187 HIS A N 1
ATOM 1307 C CA . HIS A 1 187 ? -4.327 -14.166 10.622 1.00 90.31 187 HIS A CA 1
ATOM 1308 C C . HIS A 1 187 ? -5.295 -13.865 11.770 1.00 90.31 187 HIS A C 1
ATOM 1310 O O . HIS A 1 187 ? -6.192 -14.659 12.041 1.00 90.31 187 HIS A O 1
ATOM 1316 N N . THR A 1 188 ? -5.123 -12.720 12.428 1.00 93.75 188 THR A N 1
ATOM 1317 C CA . THR A 1 188 ? -5.917 -12.330 13.595 1.00 93.75 188 THR A CA 1
ATOM 1318 C C . THR A 1 188 ? -6.584 -10.986 13.326 1.00 93.75 188 THR A C 1
ATOM 1320 O O . THR A 1 188 ? -5.904 -10.076 12.844 1.00 93.75 188 THR A O 1
ATOM 1323 N N . PRO A 1 189 ? -7.879 -10.815 13.654 1.00 96.19 189 PRO A N 1
ATOM 1324 C CA . PRO A 1 189 ? -8.523 -9.509 13.607 1.00 96.19 189 PRO A CA 1
ATOM 1325 C C . PRO A 1 189 ? -7.728 -8.458 14.389 1.00 96.19 189 PRO A C 1
ATOM 1327 O O . PRO A 1 189 ? -7.276 -8.695 15.511 1.00 96.19 189 PRO A O 1
ATOM 1330 N N . LEU A 1 190 ? -7.565 -7.280 13.798 1.00 97.81 190 LEU A N 1
ATOM 1331 C CA . LEU A 1 190 ? -6.765 -6.195 14.343 1.00 97.81 190 LEU A CA 1
ATOM 1332 C C . LEU A 1 190 ? -7.603 -5.384 15.339 1.00 97.81 190 LEU A C 1
ATOM 1334 O O . LEU A 1 190 ? -8.486 -4.616 14.948 1.00 97.81 190 LEU A O 1
ATOM 1338 N N . ALA A 1 191 ? -7.348 -5.562 16.636 1.00 98.38 191 ALA A N 1
ATOM 1339 C CA . ALA A 1 191 ? -8.040 -4.833 17.700 1.00 98.38 191 ALA A CA 1
ATOM 1340 C C . ALA A 1 191 ? -7.656 -3.332 17.737 1.00 98.38 191 ALA A C 1
ATOM 1342 O O . ALA A 1 191 ? -6.659 -2.940 17.127 1.00 98.38 191 ALA A O 1
ATOM 1343 N N . PRO A 1 192 ? -8.419 -2.474 18.442 1.00 98.38 192 PRO A N 1
ATOM 1344 C CA . PRO A 1 192 ? -8.070 -1.064 18.619 1.00 98.38 192 PRO A CA 1
ATOM 1345 C C . PRO A 1 192 ? -6.641 -0.858 19.134 1.00 98.38 192 PRO A C 1
ATOM 1347 O O . PRO A 1 192 ? -6.211 -1.514 20.083 1.00 98.38 192 PRO A O 1
ATOM 1350 N N . ASN A 1 193 ? -5.922 0.083 18.523 1.00 97.31 193 ASN A N 1
ATOM 1351 C CA . ASN A 1 193 ? -4.521 0.435 18.788 1.00 97.31 193 ASN A CA 1
ATOM 1352 C C . ASN A 1 193 ? -3.495 -0.685 18.533 1.00 97.31 193 ASN A C 1
ATOM 1354 O O . ASN A 1 193 ? -2.334 -0.545 18.918 1.00 97.31 193 ASN A O 1
ATOM 1358 N N . GLN A 1 194 ? -3.890 -1.782 17.879 1.00 98.06 194 GLN A N 1
ATOM 1359 C CA . GLN A 1 194 ? -2.969 -2.837 17.458 1.00 98.06 194 GLN A CA 1
ATOM 1360 C C . GLN A 1 194 ? -2.382 -2.553 16.078 1.00 98.06 194 GLN A C 1
ATOM 1362 O O . GLN A 1 194 ? -2.989 -1.883 15.238 1.00 98.06 194 GLN A O 1
ATOM 1367 N N . ASN A 1 195 ? -1.205 -3.122 15.831 1.00 97.25 195 ASN A N 1
ATOM 1368 C CA . ASN A 1 195 ? -0.591 -3.155 14.514 1.00 97.25 195 ASN A CA 1
ATOM 1369 C C . ASN A 1 195 ? -0.151 -4.577 14.145 1.00 97.25 195 ASN A C 1
ATOM 1371 O O . ASN A 1 195 ? 0.010 -5.437 15.008 1.00 97.25 195 ASN A O 1
ATOM 1375 N N . VAL A 1 196 ? -0.002 -4.816 12.847 1.00 97.88 196 VAL A N 1
ATOM 1376 C CA . VAL A 1 196 ? 0.525 -6.064 12.295 1.00 97.88 196 VAL A CA 1
ATOM 1377 C C . VAL A 1 196 ? 1.429 -5.750 11.111 1.00 97.88 196 VAL A C 1
ATOM 1379 O O . VAL A 1 196 ? 1.105 -4.897 10.279 1.00 97.88 196 VAL A O 1
ATOM 1382 N N . GLU A 1 197 ? 2.565 -6.436 11.038 1.00 97.00 197 GLU A N 1
ATOM 1383 C CA . GLU A 1 197 ? 3.487 -6.363 9.908 1.00 97.00 197 GLU A CA 1
ATOM 1384 C C . GLU A 1 197 ? 3.328 -7.580 9.006 1.00 97.00 197 GLU A C 1
ATOM 1386 O O . GLU A 1 197 ? 3.195 -8.708 9.476 1.00 97.00 197 GLU A O 1
ATOM 1391 N N . ILE A 1 198 ? 3.320 -7.341 7.698 1.00 96.81 198 ILE A N 1
ATOM 1392 C CA . ILE A 1 198 ? 3.038 -8.353 6.684 1.00 96.81 198 ILE A CA 1
ATOM 1393 C C . ILE A 1 198 ? 4.016 -8.149 5.533 1.00 96.81 198 ILE A C 1
ATOM 1395 O O . ILE A 1 198 ? 4.185 -7.028 5.053 1.00 96.81 198 ILE A O 1
ATOM 1399 N N . SER A 1 199 ? 4.623 -9.232 5.055 1.00 96.88 199 SER A N 1
ATOM 1400 C CA . SER A 1 199 ? 5.374 -9.228 3.799 1.00 96.88 199 SER A CA 1
ATOM 1401 C C . SER A 1 199 ? 4.517 -9.887 2.724 1.00 96.88 199 SER A C 1
ATOM 1403 O O . SER A 1 199 ? 4.280 -11.093 2.758 1.00 96.88 199 SER A O 1
ATOM 1405 N N . LEU A 1 200 ? 3.984 -9.081 1.807 1.00 97.75 200 LEU A N 1
ATOM 1406 C CA . LEU A 1 200 ? 3.143 -9.548 0.711 1.00 97.75 200 LEU A CA 1
ATOM 1407 C C . LEU A 1 200 ? 4.033 -9.866 -0.500 1.00 97.75 200 LEU A C 1
ATOM 1409 O O . LEU A 1 200 ? 4.591 -8.930 -1.082 1.00 97.75 200 LEU A O 1
ATOM 1413 N N . PRO A 1 201 ? 4.169 -11.138 -0.914 1.00 97.56 201 PRO A N 1
ATOM 1414 C CA . PRO A 1 201 ? 4.958 -11.477 -2.091 1.00 97.56 201 PRO A CA 1
ATOM 1415 C C . PRO A 1 201 ? 4.299 -10.905 -3.348 1.00 97.56 201 PRO A C 1
ATOM 1417 O O . PRO A 1 201 ? 3.073 -10.940 -3.495 1.00 97.56 201 PRO A O 1
ATOM 1420 N N . LEU A 1 202 ? 5.114 -10.394 -4.265 1.00 97.94 202 LEU A N 1
ATOM 1421 C CA . LEU A 1 202 ? 4.686 -9.802 -5.527 1.00 97.94 202 LEU A CA 1
ATOM 1422 C C . LEU A 1 202 ? 5.297 -10.536 -6.724 1.00 97.94 202 LEU A C 1
ATOM 1424 O O . LEU A 1 202 ? 6.352 -11.159 -6.634 1.00 97.94 202 LEU A O 1
ATOM 1428 N N . ASN A 1 203 ? 4.652 -10.398 -7.876 1.00 96.31 203 ASN A N 1
ATOM 1429 C CA . ASN A 1 203 ? 5.173 -10.809 -9.177 1.00 96.31 203 ASN A CA 1
ATOM 1430 C C . ASN A 1 203 ? 4.903 -9.718 -10.227 1.00 96.31 203 ASN A C 1
ATOM 1432 O O . ASN A 1 203 ? 4.238 -8.726 -9.935 1.00 96.31 203 ASN A O 1
ATOM 1436 N N . THR A 1 204 ? 5.411 -9.910 -11.443 1.00 96.19 204 THR A N 1
ATOM 1437 C CA . THR A 1 204 ? 5.249 -8.996 -12.590 1.00 96.19 204 THR A CA 1
ATOM 1438 C C . THR A 1 204 ? 4.411 -9.608 -13.722 1.00 96.19 204 THR A C 1
ATOM 1440 O O . THR A 1 204 ? 4.552 -9.228 -14.881 1.00 96.19 204 THR A O 1
ATOM 1443 N N . VAL A 1 205 ? 3.550 -10.587 -13.410 1.00 96.44 205 VAL A N 1
ATOM 1444 C CA . VAL A 1 205 ? 2.711 -11.294 -14.406 1.00 96.44 205 VAL A CA 1
ATOM 1445 C C . VAL A 1 205 ? 1.265 -10.783 -14.451 1.00 96.44 205 VAL A C 1
ATOM 1447 O O . VAL A 1 205 ? 0.402 -11.371 -15.101 1.00 96.44 205 VAL A O 1
ATOM 1450 N N . GLY A 1 206 ? 0.980 -9.692 -13.744 1.00 96.25 206 GLY A N 1
ATOM 1451 C CA . GLY A 1 206 ? -0.314 -9.027 -13.733 1.00 96.25 206 GLY A CA 1
ATOM 1452 C C . GLY A 1 206 ? -0.624 -8.269 -15.025 1.00 96.25 206 GLY A C 1
ATOM 1453 O O . GLY A 1 206 ? 0.194 -8.114 -15.930 1.00 96.25 206 GLY A O 1
ATOM 1454 N N . SER A 1 207 ? -1.847 -7.745 -15.102 1.00 96.81 207 SER A N 1
ATOM 1455 C CA . SER A 1 207 ? -2.288 -6.939 -16.243 1.00 96.81 207 SER A CA 1
ATOM 1456 C C . SER A 1 207 ? -1.539 -5.607 -16.332 1.00 96.81 207 SER A C 1
ATOM 1458 O O . SER A 1 207 ? -1.460 -4.857 -15.356 1.00 96.81 207 SER A O 1
ATOM 1460 N N . VAL A 1 208 ? -1.066 -5.282 -17.534 1.00 98.06 208 VAL A N 1
ATOM 1461 C CA . VAL A 1 208 ? -0.262 -4.084 -17.792 1.00 98.06 208 VAL A CA 1
ATOM 1462 C C . VAL A 1 208 ? -1.131 -2.922 -18.274 1.00 98.06 208 VAL A C 1
ATOM 1464 O O . VAL A 1 208 ? -1.997 -3.078 -19.135 1.00 98.06 208 VAL A O 1
ATOM 1467 N N . MET A 1 209 ? -0.880 -1.735 -17.728 1.00 97.69 209 MET A N 1
ATOM 1468 C CA . MET A 1 209 ? -1.397 -0.460 -18.225 1.00 97.69 209 MET A CA 1
ATOM 1469 C C . MET A 1 209 ? -0.390 0.630 -17.881 1.00 97.69 209 MET A C 1
ATOM 1471 O O . MET A 1 209 ? -0.019 0.776 -16.720 1.00 97.69 209 MET A O 1
ATOM 1475 N N . LYS A 1 210 ? 0.061 1.391 -18.880 1.00 97.50 210 LYS A N 1
ATOM 1476 C CA . LYS A 1 210 ? 1.020 2.475 -18.654 1.00 97.50 210 LYS A CA 1
ATOM 1477 C C . LYS A 1 210 ? 0.413 3.524 -17.719 1.00 97.50 210 LYS A C 1
ATOM 1479 O O . LYS A 1 210 ? -0.652 4.061 -18.010 1.00 97.50 210 LYS A O 1
ATOM 1484 N N . MET A 1 211 ? 1.126 3.826 -16.641 1.00 98.06 211 MET A N 1
ATOM 1485 C CA . MET A 1 211 ? 0.776 4.869 -15.680 1.00 98.06 211 MET A CA 1
ATOM 1486 C C . MET A 1 211 ? 1.618 6.129 -15.896 1.00 98.06 211 MET A C 1
ATOM 1488 O O . MET A 1 211 ? 2.682 6.081 -16.519 1.00 98.06 211 MET A O 1
ATOM 1492 N N . ASP A 1 212 ? 1.145 7.244 -15.342 1.00 95.75 212 ASP A N 1
ATOM 1493 C CA . ASP A 1 212 ? 1.899 8.488 -15.198 1.00 95.75 212 ASP A CA 1
ATOM 1494 C C . ASP A 1 212 ? 1.799 8.972 -13.733 1.00 95.75 212 ASP A C 1
ATOM 1496 O O . ASP A 1 212 ? 0.683 9.186 -13.245 1.00 95.75 212 ASP A O 1
ATOM 1500 N N . PRO A 1 213 ? 2.915 9.063 -12.981 1.00 97.44 213 PRO A N 1
ATOM 1501 C CA . PRO A 1 213 ? 4.268 8.636 -13.354 1.00 97.44 213 PRO A CA 1
ATOM 1502 C C . PRO A 1 213 ? 4.372 7.112 -13.562 1.00 97.44 213 PRO A C 1
ATOM 1504 O O . PRO A 1 213 ? 3.540 6.340 -13.083 1.00 97.44 213 PRO A O 1
ATOM 1507 N N . LEU A 1 214 ? 5.417 6.666 -14.271 1.00 97.56 214 LEU A N 1
ATOM 1508 C CA . LEU A 1 214 ? 5.555 5.270 -14.718 1.00 97.56 214 LEU A CA 1
ATOM 1509 C C . LEU A 1 214 ? 5.538 4.258 -13.563 1.00 97.56 214 LEU A C 1
ATOM 1511 O O . LEU A 1 214 ? 4.969 3.177 -13.701 1.00 97.56 214 LEU A O 1
ATOM 1515 N N . ASN A 1 215 ? 6.128 4.620 -12.425 1.00 97.69 215 ASN A N 1
ATOM 1516 C CA . ASN A 1 215 ? 6.223 3.789 -11.228 1.00 97.69 215 ASN A CA 1
ATOM 1517 C C . ASN A 1 215 ? 5.053 3.969 -10.242 1.00 97.69 215 ASN A C 1
ATOM 1519 O O . ASN A 1 215 ? 5.161 3.589 -9.077 1.00 97.69 215 ASN A O 1
ATOM 1523 N N . ASN A 1 216 ? 3.946 4.566 -10.687 1.00 98.31 216 ASN A N 1
ATOM 1524 C CA . ASN A 1 216 ? 2.745 4.698 -9.876 1.00 98.31 216 ASN A CA 1
ATOM 1525 C C . ASN A 1 216 ? 2.019 3.354 -9.741 1.00 98.31 216 ASN A C 1
ATOM 1527 O O . ASN A 1 216 ? 1.801 2.643 -10.726 1.00 98.31 216 ASN A O 1
ATOM 1531 N N . LEU A 1 217 ? 1.609 3.032 -8.517 1.00 98.62 217 LEU A N 1
ATOM 1532 C CA . LEU A 1 217 ? 0.797 1.873 -8.183 1.00 98.62 217 LEU A CA 1
ATOM 1533 C C . LEU A 1 217 ? -0.451 2.329 -7.432 1.00 98.62 217 LEU A C 1
ATOM 1535 O O . LEU A 1 217 ? -0.362 2.876 -6.334 1.00 98.62 217 LEU A O 1
ATOM 1539 N N . GLN A 1 218 ? -1.618 2.065 -8.017 1.00 98.50 218 GLN A N 1
ATOM 1540 C CA . GLN A 1 218 ? -2.908 2.269 -7.364 1.00 98.50 218 GLN A CA 1
ATOM 1541 C C . GLN A 1 218 ? -3.335 0.987 -6.659 1.00 98.50 218 GLN A C 1
ATOM 1543 O O . GLN A 1 218 ? -3.337 -0.092 -7.258 1.00 98.50 218 GLN A O 1
ATOM 1548 N N . VAL A 1 219 ? -3.716 1.121 -5.395 1.00 98.69 219 VAL A N 1
ATOM 1549 C CA . VAL A 1 219 ? -4.012 0.001 -4.506 1.00 98.69 219 VAL A CA 1
ATOM 1550 C C . VAL A 1 219 ? -5.367 0.222 -3.852 1.00 98.69 219 VAL A C 1
ATOM 1552 O O . VAL A 1 219 ? -5.661 1.318 -3.375 1.00 98.69 219 VAL A O 1
ATOM 1555 N N . ALA A 1 220 ? -6.169 -0.837 -3.810 1.00 98.56 220 ALA A N 1
ATOM 1556 C CA . ALA A 1 220 ? -7.369 -0.939 -3.000 1.00 98.56 220 ALA A CA 1
ATOM 1557 C C . ALA A 1 220 ? -7.111 -1.915 -1.847 1.00 98.56 220 ALA A C 1
ATOM 1559 O O . ALA A 1 220 ? -6.649 -3.035 -2.070 1.00 98.56 220 ALA A O 1
ATOM 1560 N N . VAL A 1 221 ? -7.417 -1.500 -0.621 1.00 98.44 221 VAL A N 1
ATOM 1561 C CA . VAL A 1 221 ? -7.408 -2.357 0.568 1.00 98.44 221 VAL A CA 1
ATOM 1562 C C . VAL A 1 221 ? -8.806 -2.373 1.154 1.00 98.44 221 VAL A C 1
ATOM 1564 O O . VAL A 1 221 ? -9.380 -1.328 1.445 1.00 98.44 221 VAL A O 1
ATOM 1567 N N . LYS A 1 222 ? -9.349 -3.569 1.329 1.00 98.06 222 LYS A N 1
ATOM 1568 C CA . LYS A 1 222 ? -10.643 -3.811 1.957 1.00 98.06 222 LYS A CA 1
ATOM 1569 C C . LYS A 1 222 ? -10.431 -4.330 3.373 1.00 98.06 222 LYS A C 1
ATOM 1571 O O . LYS A 1 222 ? -9.478 -5.067 3.603 1.00 98.06 222 LYS A O 1
ATOM 1576 N N . ASN A 1 223 ? -11.347 -3.995 4.273 1.00 97.94 223 ASN A N 1
ATOM 1577 C CA . ASN A 1 223 ? -11.598 -4.726 5.513 1.00 97.94 223 ASN A CA 1
ATOM 1578 C C . ASN A 1 223 ? -13.121 -4.903 5.712 1.00 97.94 223 ASN A C 1
ATOM 1580 O O . ASN A 1 223 ? -13.917 -4.646 4.807 1.00 97.94 223 ASN A O 1
ATOM 1584 N N . ASN A 1 224 ? -13.537 -5.335 6.898 1.00 97.88 224 ASN A N 1
ATOM 1585 C CA . ASN A 1 224 ? -14.940 -5.449 7.305 1.00 97.88 224 ASN A CA 1
ATOM 1586 C C . ASN A 1 224 ? -15.703 -4.111 7.412 1.00 97.88 224 ASN A C 1
ATOM 1588 O O . ASN A 1 224 ? -16.921 -4.130 7.570 1.00 97.88 224 ASN A O 1
ATOM 1592 N N . ILE A 1 225 ? -15.021 -2.962 7.356 1.00 97.06 225 ILE A N 1
ATOM 1593 C CA . ILE A 1 225 ? -15.629 -1.629 7.487 1.00 97.06 225 ILE A CA 1
ATOM 1594 C C . ILE A 1 225 ? -15.896 -1.013 6.111 1.00 97.06 225 ILE A C 1
ATOM 1596 O O . ILE A 1 225 ? -16.987 -0.496 5.878 1.00 97.06 225 ILE A O 1
ATOM 1600 N N . ASP A 1 226 ? -14.896 -0.997 5.225 1.00 98.12 226 ASP A N 1
ATOM 1601 C CA . ASP A 1 226 ? -14.999 -0.369 3.903 1.00 98.12 226 ASP A CA 1
ATOM 1602 C C . ASP A 1 226 ? -13.874 -0.821 2.951 1.00 98.12 226 ASP A C 1
ATOM 1604 O O . ASP A 1 226 ? -13.013 -1.636 3.300 1.00 98.12 226 ASP A O 1
ATOM 1608 N N . VAL A 1 227 ? -13.867 -0.256 1.742 1.00 98.44 227 VAL A N 1
ATOM 1609 C CA 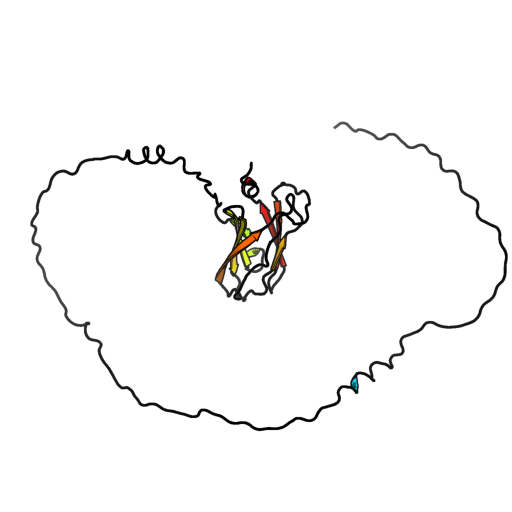. VAL A 1 227 ? -12.754 -0.326 0.792 1.00 98.44 227 VAL A CA 1
ATOM 1610 C C . VAL A 1 227 ? -12.065 1.033 0.710 1.00 98.44 227 VAL A C 1
ATOM 1612 O O . VAL A 1 227 ? -12.690 2.054 0.428 1.00 98.44 227 VAL A O 1
ATOM 1615 N N . PHE A 1 228 ? -10.752 1.044 0.908 1.00 98.50 228 PHE A N 1
ATOM 1616 C CA . PHE A 1 228 ? -9.927 2.242 0.870 1.00 98.50 228 PHE A CA 1
ATOM 1617 C C . PHE A 1 228 ? -8.950 2.196 -0.295 1.00 98.50 228 PHE A C 1
ATOM 1619 O O . PHE A 1 228 ? -8.361 1.158 -0.590 1.00 98.50 228 PHE A O 1
ATOM 1626 N N . TYR A 1 229 ? -8.739 3.347 -0.924 1.00 98.50 229 TYR A N 1
ATOM 1627 C CA . TYR A 1 229 ? -7.872 3.483 -2.086 1.00 98.50 229 TYR A CA 1
ATOM 1628 C C . TYR A 1 229 ? -6.708 4.411 -1.766 1.00 98.50 229 TYR A C 1
ATOM 1630 O O . TYR A 1 229 ? -6.887 5.463 -1.149 1.00 98.50 229 TYR A O 1
ATOM 1638 N N . PHE A 1 230 ? -5.516 4.046 -2.222 1.00 98.56 230 PHE A N 1
ATOM 1639 C CA . PHE A 1 230 ? -4.349 4.916 -2.183 1.00 98.56 230 PHE A CA 1
ATOM 1640 C C . PHE A 1 230 ? -3.462 4.695 -3.406 1.00 98.56 230 PHE A C 1
ATOM 1642 O O . PHE A 1 230 ? -3.664 3.782 -4.208 1.00 98.56 230 PHE A O 1
ATOM 1649 N N . SER A 1 231 ? -2.484 5.576 -3.576 1.00 98.06 231 SER A N 1
ATOM 1650 C CA . SER A 1 231 ? -1.445 5.438 -4.591 1.00 98.06 231 SER A CA 1
ATOM 1651 C C . SER A 1 231 ? -0.083 5.570 -3.935 1.00 98.06 231 SER A C 1
ATOM 1653 O O . SER A 1 231 ? 0.084 6.354 -3.002 1.00 98.06 231 SER A O 1
ATOM 1655 N N . THR A 1 232 ? 0.879 4.794 -4.413 1.00 97.94 232 THR A N 1
ATOM 1656 C CA . THR A 1 232 ? 2.265 4.849 -3.953 1.00 97.94 232 THR A CA 1
ATOM 1657 C C . THR A 1 232 ? 3.213 4.707 -5.135 1.00 97.94 232 THR A C 1
ATOM 1659 O O . THR A 1 232 ? 2.839 4.185 -6.186 1.00 97.94 232 THR A O 1
ATOM 1662 N N . LEU A 1 233 ? 4.439 5.191 -4.967 1.00 97.44 233 LEU A N 1
ATOM 1663 C CA . LEU A 1 233 ? 5.499 5.049 -5.953 1.00 97.44 233 LEU A CA 1
ATOM 1664 C C . LEU A 1 233 ? 6.439 3.950 -5.484 1.00 97.44 233 LEU A C 1
ATOM 1666 O O . LEU A 1 233 ? 7.075 4.085 -4.437 1.00 97.44 233 LEU A O 1
ATOM 1670 N N . TYR A 1 234 ? 6.550 2.873 -6.257 1.00 96.69 234 TYR A N 1
ATOM 1671 C CA . TYR A 1 234 ? 7.576 1.880 -5.973 1.00 96.69 234 TYR A CA 1
ATOM 1672 C C . TYR A 1 234 ? 8.926 2.328 -6.555 1.00 96.69 234 TYR A C 1
ATOM 1674 O O . TYR A 1 234 ? 8.982 2.931 -7.635 1.00 96.69 234 TYR A O 1
ATOM 1682 N N . PRO A 1 235 ? 10.038 2.063 -5.854 1.00 94.62 235 PRO A N 1
ATOM 1683 C CA . PRO A 1 235 ? 11.359 2.326 -6.394 1.00 94.62 235 PRO A CA 1
ATOM 1684 C C . PRO A 1 235 ? 11.636 1.412 -7.590 1.00 94.62 235 PRO A C 1
ATOM 1686 O O . PRO A 1 235 ? 11.501 0.199 -7.484 1.00 94.62 235 PRO A O 1
ATOM 1689 N N . VAL A 1 236 ? 12.072 1.975 -8.720 1.00 93.00 236 VAL A N 1
ATOM 1690 C CA . VAL A 1 236 ? 12.306 1.204 -9.960 1.00 93.00 236 VAL A CA 1
ATOM 1691 C C . VAL A 1 236 ? 13.363 0.105 -9.774 1.00 93.00 236 VAL A C 1
ATOM 1693 O O . VAL A 1 236 ? 13.254 -0.947 -10.398 1.00 93.00 236 VAL A O 1
ATOM 1696 N N . TYR A 1 237 ? 14.329 0.295 -8.866 1.00 91.31 237 TYR A N 1
ATOM 1697 C CA . TYR A 1 237 ? 15.398 -0.679 -8.614 1.00 91.31 237 TYR A CA 1
ATOM 1698 C C . TYR A 1 237 ? 14.893 -2.053 -8.147 1.00 91.31 237 TYR A C 1
ATOM 1700 O O . TYR A 1 237 ? 15.595 -3.044 -8.314 1.00 91.31 237 TYR A O 1
ATOM 1708 N N . ILE A 1 238 ? 13.674 -2.155 -7.599 1.00 92.88 238 ILE A N 1
ATOM 1709 C CA . ILE A 1 238 ? 13.109 -3.450 -7.180 1.00 92.88 238 ILE A CA 1
ATOM 1710 C C . ILE A 1 238 ? 12.782 -4.354 -8.376 1.00 92.88 238 ILE A C 1
ATOM 1712 O O . ILE A 1 238 ? 12.536 -5.546 -8.204 1.00 92.88 238 ILE A O 1
ATOM 1716 N N . LEU A 1 239 ? 12.749 -3.798 -9.589 1.00 92.44 239 LEU A N 1
ATOM 1717 C CA . LEU A 1 239 ? 12.454 -4.529 -10.818 1.00 92.44 239 LEU A CA 1
ATOM 1718 C C . LEU A 1 239 ? 13.711 -5.052 -11.516 1.00 92.44 239 LEU A C 1
ATOM 1720 O O . LEU A 1 239 ? 13.581 -5.880 -12.413 1.00 92.44 239 LEU A O 1
ATOM 1724 N N . PHE A 1 240 ? 14.903 -4.611 -11.108 1.00 90.12 240 PHE A N 1
ATOM 1725 C CA . PHE A 1 240 ? 16.152 -5.048 -11.724 1.00 90.12 240 PHE A CA 1
ATOM 1726 C C . PHE A 1 240 ? 16.358 -6.544 -11.477 1.00 90.12 240 PHE A C 1
ATOM 1728 O O . PHE A 1 240 ? 16.330 -7.010 -10.336 1.00 90.12 240 PHE A O 1
ATOM 1735 N N . VAL A 1 241 ? 16.491 -7.300 -12.566 1.00 84.69 241 VAL A N 1
ATOM 1736 C CA . VAL A 1 241 ? 16.844 -8.721 -12.532 1.00 84.69 241 VAL A CA 1
ATOM 1737 C C . VAL A 1 241 ? 18.352 -8.858 -12.343 1.00 84.69 241 VAL A C 1
ATOM 1739 O O . VAL A 1 241 ? 19.107 -7.944 -12.658 1.00 84.69 241 VAL A O 1
ATOM 1742 N N . GLU A 1 242 ? 18.793 -9.986 -11.795 1.00 77.81 242 GLU A N 1
ATOM 1743 C CA . GLU A 1 242 ? 20.211 -10.199 -11.470 1.00 77.81 242 GLU A CA 1
ATOM 1744 C C . GLU A 1 242 ? 21.084 -10.372 -12.725 1.00 77.81 242 GLU A C 1
ATOM 1746 O O . GLU A 1 242 ? 22.288 -10.138 -12.666 1.00 77.81 242 GLU A O 1
ATOM 1751 N N . ASP A 1 243 ? 20.467 -10.691 -13.866 1.00 75.31 243 ASP A N 1
ATOM 1752 C CA . ASP A 1 243 ? 21.151 -10.949 -15.138 1.00 75.31 243 ASP A CA 1
ATOM 1753 C C . ASP A 1 243 ? 21.519 -9.684 -15.943 1.00 75.31 243 ASP A C 1
ATOM 1755 O O . ASP A 1 243 ? 22.178 -9.802 -16.979 1.00 75.31 243 ASP A O 1
ATOM 1759 N N . GLY A 1 244 ? 21.163 -8.486 -15.456 1.00 54.94 244 GLY A N 1
ATOM 1760 C CA . GLY A 1 244 ? 21.444 -7.204 -16.125 1.00 54.94 244 GLY A CA 1
ATOM 1761 C C . GLY A 1 244 ? 20.342 -6.720 -17.058 1.00 54.94 244 GLY A C 1
ATOM 1762 O O . GLY A 1 244 ? 19.898 -7.490 -17.936 1.00 54.94 244 GLY A O 1
#

InterPro domains:
  IPR008152 Clathrin adaptor, alpha/beta/gamma-adaptin, appendage, Ig-like subdomain [PF02883] (126-231)
  IPR008152 Clathrin adaptor, alpha/beta/gamma-adaptin, appendage, Ig-like subdomain [SM00809] (121-231)
  IPR013037 Clathrin adaptor, beta-adaptin, appendage, Ig-like subdomain [G3DSA:2.60.40.1150] (119-235)
  IPR013041 Clathrin adaptor, appendage, Ig-like subdomain superfamily [SSF49348] (122-237)